Protein AF-A0AAJ7U793-F1 (afdb_monomer_lite)

Foldseek 3Di:
DPPFFKFKKKKQKDWAPDQVLCQCPVDPVSVLLLLLLQQCLQCPVPPQGWDFQDQDRVRRITMTMDRDLVNVLVSLVCVLVCSSQVSSCVSCVVPDPTTMDIWMGQPNHTDDSVPDDSVVVSVSRSVHHDPGGRDVVSVVSVVVSVVVVVDPDDPDDDDDDDDDDDDDDDDDDDDDDDDDDDDDDPPPQPPQWDDDPNDIDGFFAQDPVLLLLQLVQCFQVLLQLLVQLCVVFVQSDPVNLVCLVVVDPGSSSSSSVSLVSLCVRCPRNNIPVSSLVSCVVSVVVVSVCSSRVD

Organism: Petromyzon marinus (NCBI:txid7757)

Sequence (294 aa):
MSQYFKGQVTLVISLGVMDLRELWTQNHENKKTLYRLIYDAIKGDSDNPPVILKVHSTLFGVDLRFDSTASCSAFLERYVNGDMEVQLNRGLAPKHQDSFTTSLQVRGEVLVKRNFDLSTWLRLIGQNEPTALQDDEVKKMQHDLLMLNLNPRDASGGDLVNSNAGPSSSCQLGGIPTHDACLSAPMVIPDNTFIFQEKLYDDRPISTDDHNNFAKKVGPGWKAVARQLMRTCKGLEDPTIEIITCEYNGVYEQAFQMLRKFMQSEAKQATLSRLVKALEDERLCNVVEFLLDT

pLDDT: mean 75.65, std 18.52, range [27.91, 94.25]

InterPro domains:
  IPR000488 Death domain [PF00531] (215-291)
  IPR000488 Death domain [PS50017] (218-294)
  IPR000488 Death domain [SM00005] (197-294)
  IPR009095 TRADD, N-terminal [PF09034] (52-145)
  IPR011029 Death-like domain superfamily [G3DSA:1.10.533.10] (194-293)
  IPR011029 Death-like domain superfamily [SSF47986] (212-293)
  IPR035712 TRADD [PTHR14913] (18-293)
  IPR036729 TRADD, N-terminal domain superfamily [G3DSA:3.30.70.680] (3-166)
  IPR036729 TRADD, N-terminal domain superfamily [SSF55044] (26-147)

Secondary structure (DSSP, 8-state):
------EEEEEEEEETTB-HHHHHHH-HHHHHHHHHHHHHHHHTT-SSPPEEEEEETTTTEEEEEESSHHHHHHHHHHHHHTHHHHHHHHHHTTT-SPPEEEEEEETTEEE-GGG--HHHHHHHHHTS---PPPPHHHHHHHHHHHHHHT-----S----------------------------------TTEEEETTEEEE-PBPPHHHHHHHHHHHGGGHHHHHHHHTTT-TTS-HHHHHHHHHHS-SHHHHHHHHHHHHHHHHGGG-BHHHHHHHHHHTT-HHHHHHHH--

Structure (mmCIF, N/CA/C/O backbone):
data_AF-A0AAJ7U793-F1
#
_entry.id   AF-A0AAJ7U793-F1
#
loop_
_atom_site.group_PDB
_atom_site.id
_atom_site.type_symbol
_atom_site.label_atom_id
_atom_site.label_alt_id
_atom_site.label_comp_id
_atom_site.label_asym_id
_atom_site.label_entity_id
_atom_site.label_seq_id
_atom_site.pdbx_PDB_ins_code
_atom_site.Cartn_x
_atom_site.Cartn_y
_atom_site.Cartn_z
_atom_site.occupancy
_atom_site.B_iso_or_equiv
_atom_site.auth_seq_id
_atom_site.auth_comp_id
_atom_site.auth_asym_id
_atom_site.auth_atom_id
_atom_site.pdbx_PDB_model_num
ATOM 1 N N . MET A 1 1 ? 8.349 20.414 -24.846 1.00 37.78 1 MET A N 1
ATOM 2 C CA . MET A 1 1 ? 7.310 19.373 -24.708 1.00 37.78 1 MET A CA 1
ATOM 3 C C . MET A 1 1 ? 7.889 18.282 -23.830 1.00 37.78 1 MET A C 1
ATOM 5 O O . MET A 1 1 ? 8.694 17.499 -24.316 1.00 37.78 1 MET A O 1
ATOM 9 N N . SER A 1 2 ? 7.591 18.295 -22.533 1.00 44.09 2 SER A N 1
ATOM 10 C CA . SER A 1 2 ? 8.041 17.230 -21.634 1.00 44.09 2 SER A CA 1
ATOM 11 C C . SER A 1 2 ? 7.241 15.977 -21.970 1.00 44.09 2 SER A C 1
ATOM 13 O O . SER A 1 2 ? 6.030 15.957 -21.766 1.00 44.09 2 SER A O 1
ATOM 15 N N . GLN A 1 3 ? 7.889 14.980 -22.573 1.00 54.59 3 GLN A N 1
ATOM 16 C CA . GLN A 1 3 ? 7.269 13.677 -22.793 1.00 54.59 3 GLN A CA 1
ATOM 17 C C . GLN A 1 3 ? 6.886 13.102 -21.429 1.00 54.59 3 GLN A C 1
ATOM 19 O O . GLN A 1 3 ? 7.729 12.960 -20.544 1.00 54.59 3 GLN A O 1
ATOM 24 N N . TYR A 1 4 ? 5.598 12.828 -21.257 1.00 69.00 4 TYR A N 1
ATOM 25 C CA . TYR A 1 4 ? 5.071 12.137 -20.094 1.00 69.00 4 TYR A CA 1
ATOM 26 C C . TYR A 1 4 ? 5.569 10.688 -20.153 1.00 69.00 4 TYR A C 1
ATOM 28 O O . TYR A 1 4 ? 5.120 9.911 -20.992 1.00 69.00 4 TYR A O 1
ATOM 36 N N . PHE A 1 5 ? 6.571 10.356 -19.337 1.00 79.38 5 PHE A N 1
ATOM 37 C CA . PHE A 1 5 ? 7.115 9.003 -19.268 1.00 79.38 5 PHE A CA 1
ATOM 38 C C . PHE A 1 5 ? 6.247 8.160 -18.345 1.00 79.38 5 PHE A C 1
ATOM 40 O O . PHE A 1 5 ? 6.125 8.464 -17.159 1.00 79.38 5 PHE A O 1
ATOM 47 N N . LYS A 1 6 ? 5.691 7.080 -18.885 1.00 84.88 6 LYS A N 1
ATOM 48 C CA . LYS A 1 6 ? 4.951 6.094 -18.113 1.00 84.88 6 LYS A CA 1
ATOM 49 C C . LYS A 1 6 ? 5.341 4.705 -18.589 1.00 84.88 6 LYS A C 1
ATOM 51 O O . LYS A 1 6 ? 5.290 4.435 -19.783 1.00 84.88 6 LYS A O 1
ATOM 56 N N . GLY A 1 7 ? 5.737 3.834 -17.670 1.00 86.62 7 GLY A N 1
ATOM 57 C CA . GLY A 1 7 ? 6.213 2.503 -18.030 1.00 86.62 7 GLY A CA 1
ATOM 58 C C . GLY A 1 7 ? 5.927 1.466 -16.959 1.00 86.62 7 GLY A C 1
ATOM 59 O O . GLY A 1 7 ? 5.837 1.798 -15.775 1.00 86.62 7 GLY A O 1
ATOM 60 N N . GLN A 1 8 ? 5.763 0.218 -17.384 1.00 88.44 8 GLN A N 1
ATOM 61 C CA . GLN A 1 8 ? 5.531 -0.927 -16.508 1.00 88.44 8 GLN A CA 1
ATOM 62 C C . GLN A 1 8 ? 6.632 -1.975 -16.669 1.00 88.44 8 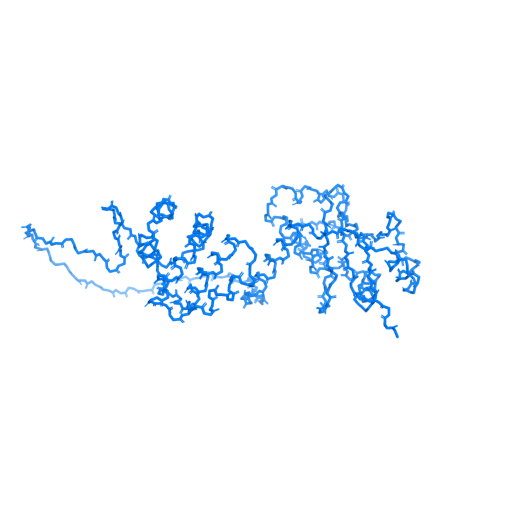GLN A C 1
ATOM 64 O O . GLN A 1 8 ? 7.046 -2.292 -17.788 1.00 88.44 8 GLN A O 1
ATOM 69 N N . VAL A 1 9 ? 7.049 -2.563 -15.552 1.00 91.00 9 VAL A N 1
ATOM 70 C CA . VAL A 1 9 ? 7.956 -3.718 -15.501 1.00 91.00 9 VAL A CA 1
ATOM 71 C C . VAL A 1 9 ? 7.428 -4.746 -14.513 1.00 91.00 9 VAL A C 1
ATOM 73 O O . VAL A 1 9 ? 6.690 -4.396 -13.596 1.00 91.00 9 VAL A O 1
ATOM 76 N N . THR A 1 10 ? 7.849 -5.993 -14.661 1.00 89.88 10 THR A N 1
ATOM 77 C CA . THR A 1 10 ? 7.583 -7.051 -13.687 1.00 89.88 10 THR A CA 1
ATOM 78 C C . THR A 1 10 ? 8.901 -7.458 -13.046 1.00 89.88 10 THR A C 1
ATOM 80 O O . THR A 1 10 ? 9.813 -7.931 -13.721 1.00 89.88 10 THR A O 1
ATOM 83 N N . LEU A 1 11 ? 9.021 -7.262 -11.739 1.00 90.69 11 LEU A N 1
ATOM 84 C CA . LEU A 1 11 ? 10.148 -7.720 -10.938 1.00 90.69 11 LEU A CA 1
ATOM 85 C C . LEU A 1 11 ? 9.841 -9.120 -10.406 1.00 90.69 11 LEU A C 1
ATOM 87 O O . LEU A 1 11 ? 8.998 -9.285 -9.532 1.00 90.69 11 LEU A O 1
ATOM 91 N N . VAL A 1 12 ? 10.525 -10.132 -10.919 1.00 88.50 12 VAL A N 1
ATOM 92 C CA . VAL A 1 12 ? 10.417 -11.512 -10.445 1.00 88.50 12 VAL A CA 1
ATOM 93 C C . VAL A 1 12 ? 11.450 -11.736 -9.350 1.00 88.50 12 VAL A C 1
ATOM 95 O O . VAL A 1 12 ? 12.648 -11.542 -9.572 1.00 88.50 12 VAL A O 1
ATOM 98 N N . ILE A 1 13 ? 10.980 -12.130 -8.169 1.00 86.94 13 ILE A N 1
ATOM 99 C CA . ILE A 1 13 ? 11.814 -12.353 -6.987 1.00 86.94 13 ILE A CA 1
ATOM 100 C C . ILE A 1 13 ? 11.816 -13.851 -6.680 1.00 86.94 13 ILE A C 1
ATOM 102 O O . ILE A 1 13 ? 10.774 -14.502 -6.685 1.00 86.94 13 ILE A O 1
ATOM 106 N N . SER A 1 14 ? 12.989 -14.418 -6.416 1.00 81.62 14 SER A N 1
ATOM 107 C CA . SER A 1 14 ? 13.153 -15.834 -6.077 1.00 81.62 14 SER A CA 1
ATOM 108 C C . SER A 1 14 ? 14.098 -15.982 -4.889 1.00 81.62 14 SER A C 1
ATOM 110 O O . SER A 1 14 ? 15.105 -15.280 -4.813 1.00 81.62 14 SER A O 1
ATOM 112 N N . LEU A 1 15 ? 13.780 -16.882 -3.958 1.00 77.19 15 LEU A N 1
ATOM 113 C CA . LEU A 1 15 ? 14.552 -17.105 -2.733 1.00 77.19 15 LEU A CA 1
ATOM 114 C C . LEU A 1 15 ? 15.093 -18.536 -2.707 1.00 77.19 15 LEU A C 1
ATOM 116 O O . LEU A 1 15 ? 14.425 -19.443 -2.218 1.00 77.19 15 LEU A O 1
ATOM 120 N N . GLY A 1 16 ? 16.293 -18.737 -3.260 1.00 70.81 16 GLY A N 1
ATOM 121 C CA . GLY A 1 16 ? 16.927 -20.056 -3.349 1.00 70.81 16 GLY A CA 1
ATOM 122 C C . GLY A 1 16 ? 15.983 -21.148 -3.873 1.00 70.81 16 GLY A C 1
ATOM 123 O O . GLY A 1 16 ? 15.449 -21.045 -4.977 1.00 70.81 16 GLY A O 1
ATOM 124 N N . VAL A 1 17 ? 15.787 -22.191 -3.063 1.00 59.97 17 VAL A N 1
ATOM 125 C CA . VAL A 1 17 ? 14.859 -23.314 -3.310 1.00 59.97 17 VAL A CA 1
ATOM 126 C C . VAL A 1 17 ? 13.496 -23.143 -2.631 1.00 59.97 17 VAL A C 1
ATOM 128 O O . VAL A 1 17 ? 12.608 -23.973 -2.831 1.00 59.97 17 VAL A O 1
ATOM 131 N N . MET A 1 18 ? 13.314 -22.094 -1.828 1.00 64.88 18 MET A N 1
ATOM 132 C CA . MET A 1 18 ? 12.089 -21.886 -1.068 1.00 64.88 18 MET A CA 1
ATOM 133 C C . MET A 1 18 ? 11.001 -21.238 -1.919 1.00 64.88 18 MET A C 1
ATOM 135 O O . MET A 1 18 ? 11.215 -20.270 -2.653 1.00 64.88 18 MET A O 1
ATOM 139 N N . ASP A 1 19 ? 9.788 -21.755 -1.761 1.00 67.50 19 ASP A N 1
ATOM 140 C CA . ASP A 1 19 ? 8.627 -21.254 -2.462 1.00 67.50 19 ASP A CA 1
ATOM 141 C C . ASP A 1 19 ? 8.026 -20.032 -1.750 1.00 67.50 19 ASP A C 1
ATOM 143 O O . ASP A 1 19 ? 7.302 -20.144 -0.759 1.00 67.50 19 ASP A O 1
ATOM 147 N N . LEU A 1 20 ? 8.288 -18.836 -2.286 1.00 72.50 20 LEU A N 1
ATOM 148 C CA . LEU A 1 20 ? 7.702 -17.584 -1.788 1.00 72.50 20 LEU A CA 1
ATOM 149 C C . LEU A 1 20 ? 6.160 -17.596 -1.815 1.00 72.50 20 LEU A C 1
ATOM 151 O O . LEU A 1 20 ? 5.526 -16.812 -1.102 1.00 72.50 20 LEU A O 1
ATOM 155 N N . ARG A 1 21 ? 5.537 -18.513 -2.574 1.00 73.69 21 ARG A N 1
ATOM 156 C CA . ARG A 1 21 ? 4.079 -18.725 -2.584 1.00 73.69 21 ARG A CA 1
ATOM 157 C C . ARG A 1 21 ? 3.553 -19.160 -1.230 1.00 73.69 21 ARG A C 1
ATOM 159 O O . ARG A 1 21 ? 2.496 -18.683 -0.817 1.00 73.69 21 ARG A O 1
ATOM 166 N N . GLU A 1 22 ? 4.275 -20.033 -0.538 1.00 70.06 22 GLU A N 1
ATOM 167 C CA . GLU A 1 22 ? 3.865 -20.534 0.772 1.00 70.06 22 GLU A CA 1
ATOM 168 C C . GLU A 1 22 ? 3.868 -19.403 1.803 1.00 70.06 22 GLU A C 1
ATOM 170 O O . GLU A 1 22 ? 2.869 -19.184 2.488 1.00 70.06 22 GLU A O 1
ATOM 175 N N . LEU A 1 23 ? 4.925 -18.587 1.827 1.00 70.69 23 LEU A N 1
ATOM 176 C CA . LEU A 1 23 ? 5.012 -17.427 2.720 1.00 70.69 23 LEU A CA 1
ATOM 177 C C . LEU A 1 23 ? 3.931 -16.374 2.436 1.00 70.69 23 LEU A C 1
ATOM 179 O O . LEU A 1 23 ? 3.435 -15.737 3.367 1.00 70.69 23 LEU A O 1
ATOM 183 N N . TRP A 1 24 ? 3.539 -16.208 1.170 1.00 74.19 24 TRP A N 1
ATOM 184 C CA . TRP A 1 24 ? 2.486 -15.274 0.765 1.00 74.19 24 TRP A CA 1
ATOM 185 C C . TRP A 1 24 ? 1.068 -15.754 1.108 1.00 74.19 24 TRP A C 1
ATOM 187 O O . TRP A 1 24 ? 0.175 -14.929 1.302 1.00 74.19 24 TRP A O 1
ATOM 197 N N . THR A 1 25 ? 0.836 -17.069 1.161 1.00 73.38 25 THR A N 1
ATOM 198 C CA . THR A 1 25 ? -0.512 -17.655 1.304 1.00 73.38 25 THR A CA 1
ATOM 199 C C . THR A 1 25 ? -0.828 -18.171 2.707 1.00 73.38 25 THR A C 1
ATOM 201 O O . THR A 1 25 ? -1.995 -18.165 3.089 1.00 73.38 25 THR A O 1
ATOM 204 N N . GLN A 1 26 ? 0.172 -18.575 3.494 1.00 64.44 26 GLN A N 1
ATOM 205 C CA . GLN A 1 26 ? -0.052 -19.257 4.775 1.00 64.44 26 GLN A CA 1
ATOM 206 C C . GLN A 1 26 ? -0.542 -18.349 5.912 1.00 64.44 26 GLN A C 1
ATOM 208 O O . GLN A 1 26 ? -1.328 -18.790 6.746 1.00 64.44 26 GLN A O 1
ATOM 213 N N . ASN A 1 27 ? -0.067 -17.103 5.996 1.00 70.69 27 ASN A N 1
ATOM 214 C CA . ASN A 1 27 ? -0.384 -16.216 7.117 1.00 70.69 27 ASN A CA 1
ATOM 215 C C . ASN A 1 27 ? -0.460 -14.754 6.662 1.00 70.69 27 ASN A C 1
ATOM 217 O O . ASN A 1 27 ? 0.440 -14.256 5.985 1.00 70.69 27 ASN A O 1
ATOM 221 N N . HIS A 1 28 ? -1.513 -14.052 7.085 1.00 73.56 28 HIS A N 1
ATOM 222 C CA . HIS A 1 28 ? -1.711 -12.633 6.799 1.00 73.56 28 HIS A CA 1
ATOM 223 C C . HIS A 1 28 ? -0.558 -11.756 7.322 1.00 73.56 28 HIS A C 1
ATOM 225 O O . HIS A 1 28 ? -0.149 -10.815 6.644 1.00 73.56 28 HIS A O 1
ATOM 231 N N . GLU A 1 29 ? 0.033 -12.103 8.468 1.00 75.50 29 GLU A N 1
ATOM 232 C CA . GLU A 1 29 ? 1.189 -11.385 9.027 1.00 75.50 29 GLU A CA 1
ATOM 233 C C . GLU A 1 29 ? 2.482 -11.638 8.236 1.00 75.50 29 GLU A C 1
ATOM 235 O O . GLU A 1 29 ? 3.260 -10.711 7.991 1.00 75.50 29 GLU A O 1
ATOM 240 N N . ASN A 1 30 ? 2.693 -12.867 7.750 1.00 76.50 30 ASN A N 1
ATOM 241 C CA . ASN A 1 30 ? 3.829 -13.183 6.875 1.00 76.50 30 ASN A CA 1
ATOM 242 C C . ASN A 1 30 ? 3.698 -12.455 5.537 1.00 76.50 30 ASN A C 1
ATOM 244 O O . ASN A 1 30 ? 4.666 -11.865 5.059 1.00 76.50 30 ASN A O 1
ATOM 248 N N . LYS A 1 31 ? 2.483 -12.420 4.980 1.00 80.94 31 LYS A N 1
ATOM 249 C CA . LYS A 1 31 ? 2.159 -11.679 3.760 1.00 80.94 31 LYS A CA 1
ATOM 250 C C . LYS A 1 31 ? 2.453 -10.184 3.909 1.00 80.94 31 LYS A C 1
ATOM 252 O O . LYS A 1 31 ? 3.128 -9.616 3.054 1.00 80.94 31 LYS A O 1
ATOM 257 N N . LYS A 1 32 ? 2.026 -9.560 5.014 1.00 79.75 32 LYS A N 1
ATOM 258 C CA . LYS A 1 32 ? 2.333 -8.150 5.322 1.00 79.75 32 LYS A CA 1
ATOM 259 C C . LYS A 1 32 ? 3.828 -7.898 5.500 1.00 79.75 32 LYS A C 1
ATOM 261 O O . LYS A 1 32 ? 4.343 -6.910 4.983 1.00 79.75 32 LYS A O 1
ATOM 266 N N . THR A 1 33 ? 4.525 -8.783 6.207 1.00 81.44 33 THR A N 1
ATOM 267 C CA . THR A 1 33 ? 5.974 -8.673 6.438 1.00 81.44 33 THR A CA 1
ATOM 268 C C . THR A 1 33 ? 6.753 -8.778 5.128 1.00 81.44 33 THR A C 1
ATOM 270 O O . THR A 1 33 ? 7.626 -7.955 4.860 1.00 81.44 33 THR A O 1
ATOM 273 N N . LEU A 1 34 ? 6.398 -9.746 4.280 1.00 83.56 34 LEU A N 1
ATOM 274 C CA . LEU A 1 34 ? 7.012 -9.946 2.972 1.00 83.56 34 LEU A CA 1
ATOM 275 C C . LEU A 1 34 ? 6.712 -8.776 2.029 1.00 83.56 34 LEU A C 1
ATOM 277 O O . LEU A 1 34 ? 7.620 -8.268 1.378 1.00 83.56 34 LEU A O 1
ATOM 281 N N . TYR A 1 35 ? 5.466 -8.294 2.009 1.00 86.31 35 TYR A N 1
ATOM 282 C CA . TYR A 1 35 ? 5.097 -7.095 1.260 1.00 86.31 35 TYR A CA 1
ATOM 283 C C . TYR A 1 35 ? 5.908 -5.873 1.706 1.00 86.31 35 TYR A C 1
ATOM 285 O O . TYR A 1 35 ? 6.428 -5.151 0.859 1.00 86.31 35 TYR A O 1
ATOM 293 N N . ARG A 1 36 ? 6.063 -5.663 3.022 1.00 86.38 36 ARG A N 1
ATOM 294 C CA . ARG A 1 36 ? 6.864 -4.559 3.567 1.00 86.38 36 ARG A CA 1
ATOM 295 C C . ARG A 1 36 ? 8.306 -4.628 3.106 1.00 86.38 36 ARG A C 1
ATOM 297 O O . ARG A 1 36 ? 8.821 -3.642 2.601 1.00 86.38 36 ARG A O 1
ATOM 304 N N . LEU A 1 37 ? 8.920 -5.798 3.212 1.00 86.75 37 LEU A N 1
ATOM 305 C CA . LEU A 1 37 ? 10.297 -5.992 2.788 1.00 86.75 37 LEU A CA 1
ATOM 306 C C . LEU A 1 37 ? 10.501 -5.684 1.299 1.00 86.75 37 LEU A C 1
ATOM 308 O O . LEU A 1 37 ? 11.459 -5.011 0.926 1.00 86.75 37 LEU A O 1
ATOM 312 N N . ILE A 1 38 ? 9.588 -6.167 0.455 1.00 87.88 38 ILE A N 1
ATOM 313 C CA . ILE A 1 38 ? 9.603 -5.916 -0.989 1.00 87.88 38 ILE A CA 1
ATOM 314 C C . ILE A 1 38 ? 9.431 -4.424 -1.266 1.00 87.88 38 ILE A C 1
ATOM 316 O O . ILE A 1 38 ? 10.180 -3.853 -2.056 1.00 87.88 38 ILE A O 1
ATOM 320 N N . TYR A 1 39 ? 8.475 -3.786 -0.593 1.00 88.56 39 TYR A N 1
ATOM 321 C CA . TYR A 1 39 ? 8.216 -2.360 -0.732 1.00 88.56 39 TYR A CA 1
ATOM 322 C C . TYR A 1 39 ? 9.425 -1.516 -0.320 1.00 88.56 39 TYR A C 1
ATOM 324 O O . TYR A 1 39 ? 9.817 -0.630 -1.074 1.00 88.56 39 TYR A O 1
ATOM 332 N N . ASP A 1 40 ? 10.050 -1.814 0.818 1.00 86.00 40 ASP A N 1
ATOM 333 C CA . ASP A 1 40 ? 11.232 -1.100 1.302 1.00 86.00 40 ASP A CA 1
ATOM 334 C C . ASP A 1 40 ? 12.419 -1.290 0.348 1.00 86.00 40 ASP A C 1
ATOM 336 O O . ASP A 1 40 ? 13.071 -0.311 -0.012 1.00 86.00 40 ASP A O 1
ATOM 340 N N . ALA A 1 41 ? 12.635 -2.510 -0.162 1.00 87.94 41 ALA A N 1
ATOM 341 C CA . ALA A 1 41 ? 13.680 -2.794 -1.146 1.00 87.94 41 ALA A CA 1
ATOM 342 C C . ALA A 1 41 ? 13.486 -2.007 -2.453 1.00 87.94 41 ALA A C 1
ATOM 344 O O . ALA A 1 41 ? 14.433 -1.427 -2.998 1.00 87.94 41 ALA A O 1
ATOM 345 N N . ILE A 1 42 ? 12.246 -1.947 -2.944 1.00 88.88 42 ILE A N 1
ATOM 346 C CA . ILE A 1 42 ? 11.872 -1.200 -4.149 1.00 88.88 42 ILE A CA 1
ATOM 347 C C . ILE A 1 42 ? 12.008 0.308 -3.917 1.00 88.88 42 ILE A C 1
ATOM 349 O O . ILE A 1 42 ? 12.636 1.000 -4.723 1.00 88.88 42 ILE A O 1
ATOM 353 N N . LYS A 1 43 ? 11.465 0.819 -2.808 1.00 86.38 43 LYS A N 1
ATOM 354 C CA . LYS A 1 43 ? 11.495 2.242 -2.462 1.00 86.38 43 LYS A CA 1
ATOM 355 C C . LYS A 1 43 ? 12.926 2.732 -2.264 1.00 86.38 43 LYS A C 1
ATOM 357 O O . LYS A 1 43 ? 13.313 3.741 -2.855 1.00 86.38 43 LYS A O 1
ATOM 362 N N . GLY A 1 44 ? 13.714 2.001 -1.476 1.00 83.06 44 GLY A N 1
ATOM 363 C CA . GLY A 1 44 ? 14.991 2.465 -0.940 1.00 83.06 44 GLY A CA 1
ATOM 364 C C . GLY A 1 44 ? 14.892 3.882 -0.394 1.00 83.06 44 GLY A C 1
ATOM 365 O O . GLY A 1 44 ? 13.956 4.207 0.331 1.00 83.06 44 GLY A O 1
ATOM 366 N N . ASP A 1 45 ? 15.818 4.732 -0.830 1.00 77.56 45 ASP A N 1
ATOM 367 C CA . ASP A 1 45 ? 15.896 6.137 -0.419 1.00 77.56 45 ASP A CA 1
ATOM 368 C C . ASP A 1 45 ? 15.150 7.088 -1.374 1.00 77.56 45 ASP A C 1
ATOM 370 O O . ASP A 1 45 ? 15.341 8.300 -1.330 1.00 77.56 45 ASP A O 1
ATOM 374 N N . SER A 1 46 ? 14.321 6.560 -2.282 1.00 78.19 46 SER A N 1
ATOM 375 C CA . SER A 1 46 ? 13.594 7.389 -3.244 1.00 78.19 46 SER A CA 1
ATOM 376 C C . SER A 1 46 ? 12.341 8.012 -2.627 1.00 78.19 46 SER A C 1
ATOM 378 O O . SER A 1 46 ? 11.475 7.307 -2.101 1.00 78.19 46 SER A O 1
ATOM 380 N N . ASP A 1 47 ? 12.200 9.329 -2.788 1.00 73.94 47 ASP A N 1
ATOM 381 C CA . ASP A 1 47 ? 10.980 10.072 -2.441 1.00 73.94 47 ASP A CA 1
ATOM 382 C C . ASP A 1 47 ? 9.816 9.799 -3.406 1.00 73.94 47 ASP A C 1
ATOM 384 O O . ASP A 1 47 ? 8.654 10.004 -3.059 1.00 73.94 47 ASP A O 1
ATOM 388 N N . ASN A 1 48 ? 10.112 9.309 -4.615 1.00 79.88 48 ASN A N 1
ATOM 389 C CA . ASN A 1 48 ? 9.116 8.967 -5.628 1.00 79.88 48 ASN A CA 1
ATOM 390 C C . ASN A 1 48 ? 9.287 7.507 -6.080 1.00 79.88 48 ASN A C 1
ATOM 392 O O . ASN A 1 48 ? 9.764 7.256 -7.197 1.00 79.88 48 ASN A O 1
ATOM 396 N N . PRO A 1 49 ? 8.961 6.536 -5.209 1.00 83.44 49 PRO A N 1
ATOM 397 C CA . PRO A 1 49 ? 9.113 5.127 -5.528 1.00 83.44 49 PRO A CA 1
ATOM 398 C C . PRO A 1 49 ? 8.128 4.691 -6.617 1.00 83.44 49 PRO A C 1
ATOM 400 O O . PRO A 1 49 ? 7.059 5.288 -6.769 1.00 83.44 49 PRO A O 1
ATOM 403 N N . PRO A 1 50 ? 8.442 3.621 -7.363 1.00 86.06 50 PRO A N 1
ATOM 404 C CA . PRO A 1 50 ? 7.482 3.055 -8.292 1.00 86.06 50 PRO A CA 1
ATOM 405 C C . PRO A 1 50 ? 6.246 2.524 -7.568 1.00 86.06 50 PRO A C 1
ATOM 407 O O . PRO A 1 50 ? 6.312 1.995 -6.455 1.00 86.06 50 PRO A O 1
ATOM 410 N N . VAL A 1 51 ? 5.106 2.626 -8.243 1.00 87.19 51 VAL A N 1
ATOM 411 C CA . VAL A 1 51 ? 3.829 2.131 -7.734 1.00 87.19 51 VAL A CA 1
ATOM 412 C C . VAL A 1 51 ? 3.753 0.632 -7.990 1.00 87.19 51 VAL A C 1
ATOM 414 O O . VAL A 1 51 ? 3.780 0.198 -9.140 1.00 87.19 51 VAL A O 1
ATOM 417 N N . ILE A 1 52 ? 3.623 -0.165 -6.930 1.00 89.44 52 ILE A N 1
ATOM 418 C CA . ILE A 1 52 ? 3.371 -1.603 -7.060 1.00 89.44 52 ILE A CA 1
ATOM 419 C C . ILE A 1 52 ? 1.930 -1.785 -7.527 1.00 89.44 52 ILE A C 1
ATOM 421 O O . ILE A 1 52 ? 1.012 -1.481 -6.776 1.00 89.44 52 ILE A O 1
ATOM 425 N N . LEU A 1 53 ? 1.715 -2.268 -8.748 1.00 86.25 53 LEU A N 1
ATOM 426 C CA . LEU A 1 53 ? 0.385 -2.526 -9.297 1.00 86.25 53 LEU A CA 1
ATOM 427 C C . LEU A 1 53 ? -0.186 -3.837 -8.765 1.00 86.25 53 LEU A C 1
ATOM 429 O O . LEU A 1 53 ? -1.337 -3.880 -8.341 1.00 86.25 53 LEU A O 1
ATOM 433 N N . LYS A 1 54 ? 0.613 -4.904 -8.793 1.00 86.88 54 LYS A N 1
ATOM 434 C CA . LYS A 1 54 ? 0.148 -6.264 -8.519 1.00 86.88 54 LYS A CA 1
ATOM 435 C C . LYS A 1 54 ? 1.282 -7.154 -8.031 1.00 86.88 54 LYS A C 1
ATOM 437 O O . LYS A 1 54 ? 2.422 -6.989 -8.451 1.00 86.88 54 LYS A O 1
ATOM 442 N N . VAL A 1 55 ? 0.949 -8.123 -7.182 1.00 85.81 55 VAL A N 1
ATOM 443 C CA . VAL A 1 55 ? 1.847 -9.220 -6.802 1.00 85.81 55 VAL A CA 1
ATOM 444 C C . VAL A 1 55 ? 1.244 -10.531 -7.303 1.00 85.81 55 VAL A C 1
ATOM 446 O O . VAL A 1 55 ? 0.192 -10.970 -6.840 1.00 85.81 55 VAL A O 1
ATOM 449 N N . HIS A 1 56 ? 1.901 -11.152 -8.276 1.00 82.44 56 HIS A N 1
ATOM 450 C CA . HIS A 1 56 ? 1.524 -12.436 -8.858 1.00 82.44 56 HIS A CA 1
ATOM 451 C C . HIS A 1 56 ? 2.126 -13.563 -8.034 1.00 82.44 56 HIS A C 1
ATOM 453 O O . HIS A 1 56 ? 3.337 -13.755 -8.054 1.00 82.44 56 HIS A O 1
ATOM 459 N N . SER A 1 57 ? 1.298 -14.344 -7.344 1.00 74.19 57 SER A N 1
ATOM 460 C CA . SER A 1 57 ? 1.781 -15.453 -6.516 1.00 74.19 57 SER A CA 1
ATOM 461 C C . SER A 1 57 ? 2.479 -16.542 -7.339 1.00 74.19 57 SER A C 1
ATOM 463 O O . SER A 1 57 ? 3.526 -17.022 -6.936 1.00 74.19 57 SER A O 1
ATOM 465 N N . THR A 1 58 ? 1.978 -16.902 -8.522 1.00 70.94 58 THR A N 1
ATOM 466 C CA . THR A 1 58 ? 2.452 -18.067 -9.299 1.00 70.94 58 THR A CA 1
ATOM 467 C C . THR A 1 58 ? 3.939 -18.058 -9.658 1.00 70.94 58 THR A C 1
ATOM 469 O O . THR A 1 58 ? 4.569 -19.112 -9.581 1.00 70.94 58 THR A O 1
ATOM 472 N N . LEU A 1 59 ? 4.486 -16.896 -10.027 1.00 71.50 59 LEU A N 1
ATOM 473 C CA . LEU A 1 59 ? 5.909 -16.683 -10.338 1.00 71.50 59 LEU A CA 1
ATOM 474 C C . LEU A 1 59 ? 6.590 -15.733 -9.345 1.00 71.50 59 LEU A C 1
ATOM 476 O O . LEU A 1 59 ? 7.718 -15.316 -9.575 1.00 71.50 59 LEU A O 1
ATOM 480 N N . PHE A 1 60 ? 5.878 -15.353 -8.282 1.00 82.88 60 PHE A N 1
ATOM 481 C CA . PHE A 1 60 ? 6.263 -14.294 -7.355 1.00 82.88 60 PHE A CA 1
ATOM 482 C C . PHE A 1 60 ? 6.804 -13.040 -8.075 1.00 82.88 60 PHE A C 1
ATOM 484 O O . PHE A 1 60 ? 7.914 -12.553 -7.846 1.00 82.88 60 PHE A O 1
ATOM 491 N N . GLY A 1 61 ? 5.991 -12.561 -9.021 1.00 87.12 61 GLY A N 1
ATOM 492 C CA . GLY A 1 61 ? 6.267 -11.393 -9.852 1.00 87.12 61 GLY A CA 1
ATOM 493 C C . GLY A 1 61 ? 5.557 -10.156 -9.322 1.00 87.12 61 GLY A C 1
ATOM 494 O O . GLY A 1 61 ? 4.367 -10.201 -9.028 1.00 87.12 61 GLY A O 1
ATOM 495 N N . VAL A 1 62 ? 6.268 -9.044 -9.216 1.00 89.88 62 VAL A N 1
ATOM 496 C CA . VAL A 1 62 ? 5.755 -7.769 -8.719 1.00 89.88 62 VAL A CA 1
ATOM 497 C C . VAL A 1 62 ? 5.690 -6.790 -9.883 1.00 89.88 62 VAL A C 1
ATOM 499 O O . VAL A 1 62 ? 6.722 -6.380 -10.411 1.00 89.88 62 VAL A O 1
ATOM 502 N N . ASP A 1 63 ? 4.484 -6.417 -10.297 1.00 89.50 63 ASP A N 1
ATOM 503 C CA . ASP A 1 63 ? 4.288 -5.423 -11.348 1.00 89.50 63 ASP A CA 1
ATOM 504 C C . ASP A 1 63 ? 4.503 -4.027 -10.777 1.00 89.50 63 ASP A C 1
ATOM 506 O O . ASP A 1 63 ? 3.841 -3.626 -9.820 1.00 89.50 63 ASP A O 1
ATOM 510 N N . LEU A 1 64 ? 5.417 -3.278 -11.380 1.00 91.19 64 LEU A N 1
ATOM 511 C CA . LEU A 1 64 ? 5.798 -1.934 -10.978 1.00 91.19 64 LEU A CA 1
ATOM 512 C C . LEU A 1 64 ? 5.457 -0.952 -12.087 1.00 91.19 64 LEU A C 1
ATOM 514 O O . LEU A 1 64 ? 5.728 -1.209 -13.262 1.00 91.19 64 LEU A O 1
ATOM 518 N N . ARG A 1 65 ? 4.920 0.199 -11.698 1.00 90.62 65 ARG A N 1
ATOM 519 C CA . ARG A 1 65 ? 4.682 1.339 -12.573 1.00 90.62 65 ARG A CA 1
ATOM 520 C C . ARG A 1 65 ? 5.598 2.496 -12.216 1.00 90.62 65 ARG A C 1
ATOM 522 O O . ARG A 1 65 ? 5.661 2.914 -11.061 1.00 90.62 65 ARG A O 1
ATOM 529 N N . PHE A 1 66 ? 6.209 3.070 -13.241 1.00 89.31 66 PHE A N 1
ATOM 530 C CA . PHE A 1 66 ? 6.942 4.324 -13.160 1.00 89.31 66 PHE A CA 1
ATOM 531 C C . PHE A 1 66 ? 6.147 5.426 -13.845 1.00 89.31 66 PHE A C 1
ATOM 533 O O . PHE A 1 66 ? 5.736 5.267 -14.993 1.00 89.31 66 PHE A O 1
ATOM 540 N N . ASP A 1 67 ? 5.986 6.546 -13.146 1.00 84.88 67 ASP A N 1
ATOM 541 C CA . ASP A 1 67 ? 5.325 7.752 -13.659 1.00 84.88 67 ASP A CA 1
ATOM 542 C C . ASP A 1 67 ? 6.352 8.859 -14.012 1.00 84.88 67 ASP A C 1
ATOM 544 O O . ASP A 1 67 ? 5.988 9.982 -14.354 1.00 84.88 67 ASP A O 1
ATOM 548 N N . SER A 1 68 ? 7.660 8.566 -13.907 1.00 86.81 68 SER A N 1
ATOM 549 C CA . SER A 1 68 ? 8.737 9.477 -14.314 1.00 86.81 68 SER A CA 1
ATOM 550 C C . SER A 1 68 ? 10.012 8.740 -14.732 1.00 86.81 68 SER A C 1
ATOM 552 O O . SER A 1 68 ? 10.356 7.694 -14.174 1.00 86.81 68 SER A O 1
ATOM 554 N N . THR A 1 69 ? 10.754 9.325 -15.677 1.00 87.88 69 THR A N 1
ATOM 555 C CA . THR A 1 69 ? 12.050 8.796 -16.131 1.00 87.88 69 THR A CA 1
ATOM 556 C C . THR A 1 69 ? 13.076 8.770 -15.001 1.00 87.88 69 THR A C 1
ATOM 558 O O . THR A 1 69 ? 13.823 7.807 -14.896 1.00 87.88 69 THR A O 1
ATOM 561 N N . ALA A 1 70 ? 13.083 9.791 -14.136 1.00 87.38 70 ALA A N 1
ATOM 562 C CA . ALA A 1 70 ? 14.033 9.909 -13.028 1.00 87.38 70 ALA A CA 1
ATOM 563 C C . ALA A 1 70 ? 13.846 8.811 -11.965 1.00 87.38 70 ALA A C 1
ATOM 565 O O . ALA A 1 70 ? 14.821 8.230 -11.496 1.00 87.38 70 ALA A O 1
ATOM 566 N N . SER A 1 71 ? 12.595 8.483 -11.617 1.00 88.38 71 SER A N 1
ATOM 567 C CA . SER A 1 71 ? 12.295 7.361 -10.713 1.00 88.38 71 SER A CA 1
ATOM 568 C C . SER A 1 71 ? 12.716 6.027 -11.338 1.00 88.38 71 SER A C 1
ATOM 570 O O . SER A 1 71 ? 13.360 5.205 -10.687 1.00 88.38 71 SER A O 1
ATOM 572 N N . CYS A 1 72 ? 12.431 5.842 -12.633 1.00 89.81 72 CYS A N 1
ATOM 573 C CA . CYS A 1 72 ? 12.816 4.632 -13.352 1.00 89.81 72 CYS A CA 1
ATOM 574 C C . CYS A 1 72 ? 14.338 4.474 -13.453 1.00 89.81 72 CYS A C 1
ATOM 576 O O . CYS A 1 72 ? 14.842 3.380 -13.219 1.00 89.81 72 CYS A O 1
ATOM 578 N N . SER A 1 73 ? 15.086 5.535 -13.767 1.00 90.19 73 SER A N 1
ATOM 579 C CA . SER A 1 73 ? 16.547 5.462 -13.869 1.00 90.19 73 SER A CA 1
ATOM 580 C C . SER A 1 73 ? 17.192 5.148 -12.523 1.00 90.19 73 SER A C 1
ATOM 582 O O . SER A 1 73 ? 17.994 4.221 -12.446 1.00 90.19 73 SER A O 1
ATOM 584 N N . ALA A 1 74 ? 16.773 5.839 -11.457 1.00 89.94 74 ALA A N 1
ATOM 585 C CA . ALA A 1 74 ? 17.282 5.601 -10.108 1.00 89.94 74 ALA A CA 1
ATOM 586 C C . ALA A 1 74 ? 17.000 4.164 -9.635 1.00 89.94 74 ALA A C 1
ATOM 588 O O . ALA A 1 74 ? 17.857 3.517 -9.035 1.00 89.94 74 ALA A O 1
ATOM 589 N N . PHE A 1 75 ? 15.811 3.635 -9.940 1.00 91.62 75 PHE A N 1
ATOM 590 C CA . PHE A 1 75 ? 15.474 2.242 -9.658 1.00 91.62 75 PHE A CA 1
ATOM 591 C C . PHE A 1 75 ? 16.373 1.262 -10.424 1.00 91.62 75 PHE A C 1
ATOM 593 O O . PHE A 1 75 ? 16.882 0.308 -9.835 1.00 91.62 75 PHE A O 1
ATOM 600 N N . LEU A 1 76 ? 16.572 1.484 -11.727 1.00 91.31 76 LEU A N 1
ATOM 601 C CA . LEU A 1 76 ? 17.363 0.592 -12.575 1.00 91.31 76 LEU A CA 1
ATOM 602 C C . LEU A 1 76 ? 18.830 0.530 -12.144 1.00 91.31 76 LEU A C 1
ATOM 604 O O . LEU A 1 76 ? 19.398 -0.559 -12.092 1.00 91.31 76 LEU A O 1
ATOM 608 N N . GLU A 1 77 ? 19.424 1.670 -11.798 1.00 90.44 77 GLU A N 1
ATOM 609 C CA . GLU A 1 77 ? 20.801 1.737 -11.300 1.00 90.44 77 GLU A CA 1
ATOM 610 C C . GLU A 1 77 ? 20.963 0.930 -10.005 1.00 90.44 77 GLU A C 1
ATOM 612 O O . GLU A 1 77 ? 21.840 0.070 -9.921 1.00 90.44 77 GLU A O 1
ATOM 617 N N . ARG A 1 78 ? 20.052 1.103 -9.037 1.00 90.44 78 ARG A N 1
ATOM 618 C CA . ARG A 1 78 ? 20.039 0.322 -7.785 1.00 90.44 78 ARG A CA 1
ATOM 619 C C . ARG A 1 78 ? 19.854 -1.176 -8.027 1.00 90.44 78 ARG A C 1
ATOM 621 O O . ARG A 1 78 ? 20.511 -2.007 -7.401 1.00 90.44 78 ARG A O 1
ATOM 628 N N . TYR A 1 79 ? 18.967 -1.533 -8.954 1.00 89.69 79 TYR A N 1
ATOM 629 C CA . TYR A 1 79 ? 18.714 -2.925 -9.327 1.00 89.69 79 TYR A CA 1
ATOM 630 C C . TYR A 1 79 ? 19.951 -3.596 -9.952 1.00 89.69 79 TYR A C 1
ATOM 632 O O . TYR A 1 79 ? 20.250 -4.758 -9.656 1.00 89.69 79 TYR A O 1
ATOM 640 N N . VAL A 1 80 ? 20.693 -2.878 -10.800 1.00 89.62 80 VAL A N 1
ATOM 641 C CA . VAL A 1 80 ? 21.920 -3.383 -11.440 1.00 89.62 80 VAL A CA 1
ATOM 642 C C . VAL A 1 80 ? 23.067 -3.490 -10.438 1.00 89.62 80 VAL A C 1
ATOM 644 O O . VAL A 1 80 ? 23.801 -4.476 -10.481 1.00 89.62 80 VAL A O 1
ATOM 647 N N . ASN A 1 81 ? 23.169 -2.541 -9.505 1.00 88.69 81 ASN A N 1
ATOM 648 C CA . ASN A 1 81 ? 24.172 -2.547 -8.43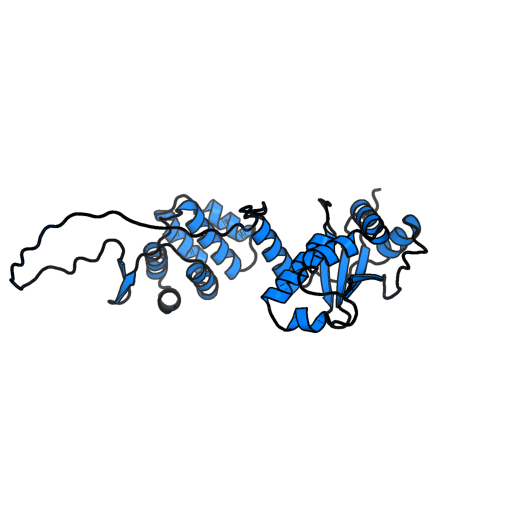6 1.00 88.69 81 ASN A CA 1
ATOM 649 C C . ASN A 1 81 ? 23.938 -3.644 -7.383 1.00 88.69 81 ASN A C 1
ATOM 651 O O . ASN A 1 81 ? 24.840 -3.954 -6.608 1.00 88.69 81 ASN A O 1
ATOM 655 N N . GLY A 1 82 ? 22.757 -4.270 -7.375 1.00 86.06 82 GLY A N 1
ATOM 656 C CA . GLY A 1 82 ? 22.419 -5.348 -6.444 1.00 86.06 82 GLY A CA 1
ATOM 657 C C . GLY A 1 82 ? 21.930 -4.862 -5.078 1.00 86.06 82 GLY A C 1
ATOM 658 O O . GLY A 1 82 ? 21.776 -5.665 -4.157 1.00 86.06 82 GLY A O 1
ATOM 659 N N . ASP A 1 83 ? 21.650 -3.563 -4.936 1.00 86.56 83 ASP A N 1
ATOM 660 C CA . ASP A 1 83 ? 21.182 -2.965 -3.680 1.00 86.56 83 ASP A CA 1
ATOM 661 C C . ASP A 1 83 ? 19.872 -3.606 -3.213 1.00 86.56 83 ASP A C 1
ATOM 663 O O . ASP A 1 83 ? 19.622 -3.759 -2.017 1.00 86.56 83 ASP A O 1
ATOM 667 N N . MET A 1 84 ? 19.033 -4.003 -4.169 1.00 85.75 84 MET A N 1
ATOM 668 C CA . MET A 1 84 ? 17.750 -4.635 -3.900 1.00 85.75 84 MET A CA 1
ATOM 669 C C . MET A 1 84 ? 17.919 -6.009 -3.252 1.00 85.75 84 MET A C 1
ATOM 671 O O . MET A 1 84 ? 17.304 -6.267 -2.219 1.00 85.75 84 MET A O 1
ATOM 675 N N . GLU A 1 85 ? 18.774 -6.876 -3.801 1.00 86.19 85 GLU A N 1
ATOM 676 C CA . GLU A 1 85 ? 19.097 -8.161 -3.180 1.00 86.19 85 GLU A CA 1
ATOM 677 C C . GLU A 1 85 ? 19.698 -7.972 -1.789 1.00 86.19 85 GLU A C 1
ATOM 679 O O . GLU A 1 85 ? 19.338 -8.702 -0.869 1.00 86.19 85 GLU A O 1
ATOM 684 N N . VAL A 1 86 ? 20.576 -6.982 -1.602 1.00 85.50 86 VAL A N 1
ATOM 685 C CA . VAL A 1 86 ? 21.159 -6.677 -0.287 1.00 85.50 86 VAL A CA 1
ATOM 686 C C . VAL A 1 86 ? 20.069 -6.300 0.721 1.00 85.50 86 VAL A C 1
ATOM 688 O O . VAL A 1 86 ? 20.067 -6.824 1.836 1.00 85.50 86 VAL A O 1
ATOM 691 N N . GLN A 1 87 ? 19.116 -5.444 0.343 1.00 84.06 87 GLN A N 1
ATOM 692 C CA . GLN A 1 87 ? 18.018 -5.029 1.225 1.00 84.06 87 GLN A CA 1
ATOM 693 C C . GLN A 1 87 ? 17.038 -6.173 1.527 1.00 84.06 87 GLN A C 1
ATOM 695 O O . GLN A 1 87 ? 16.693 -6.383 2.693 1.00 84.06 87 GLN A O 1
ATOM 700 N N . LEU A 1 88 ? 16.650 -6.955 0.515 1.00 83.12 88 LEU A N 1
ATOM 701 C CA . LEU A 1 88 ? 15.790 -8.132 0.689 1.00 83.12 88 LEU A CA 1
ATOM 702 C C . LEU A 1 88 ? 16.453 -9.173 1.604 1.00 83.12 88 LEU A C 1
ATOM 704 O O . LEU A 1 88 ? 15.836 -9.650 2.557 1.00 83.12 88 LEU A O 1
ATOM 708 N N . ASN A 1 89 ? 17.733 -9.478 1.371 1.00 81.56 89 ASN A N 1
ATOM 709 C CA . ASN A 1 89 ? 18.487 -10.412 2.206 1.00 81.56 89 ASN A CA 1
ATOM 710 C C . ASN A 1 89 ? 18.608 -9.899 3.642 1.00 81.56 89 ASN A C 1
ATOM 712 O O . ASN A 1 89 ? 18.441 -10.676 4.574 1.00 81.56 89 ASN A O 1
ATOM 716 N N . ARG A 1 90 ? 18.824 -8.596 3.855 1.00 78.94 90 ARG A N 1
ATOM 717 C CA . ARG A 1 90 ? 18.964 -8.021 5.201 1.00 78.94 90 ARG A CA 1
ATOM 718 C C . ARG A 1 90 ? 17.719 -8.203 6.066 1.00 78.94 90 ARG A C 1
ATOM 720 O O . ARG A 1 90 ? 17.854 -8.510 7.248 1.00 78.94 90 ARG A O 1
ATOM 727 N N . GLY A 1 91 ? 16.525 -8.011 5.508 1.00 70.12 91 GLY A N 1
ATOM 728 C CA . GLY A 1 91 ? 15.293 -8.098 6.296 1.00 70.12 91 GLY A CA 1
ATOM 729 C C . GLY A 1 91 ? 14.790 -9.522 6.555 1.00 70.12 91 GLY A C 1
ATOM 730 O O . GLY A 1 91 ? 13.943 -9.707 7.426 1.00 70.12 91 GLY A O 1
ATOM 731 N N . LEU A 1 92 ? 15.331 -10.532 5.861 1.00 65.38 92 LEU A N 1
ATOM 732 C CA . LEU A 1 92 ? 15.007 -11.955 6.069 1.00 65.38 92 LEU A CA 1
ATOM 733 C C . LEU A 1 92 ? 16.173 -12.807 6.597 1.00 65.38 92 LEU A C 1
ATOM 735 O O . LEU A 1 92 ? 15.942 -13.936 7.039 1.00 65.38 92 LEU A O 1
ATOM 739 N N . ALA A 1 93 ? 17.389 -12.252 6.642 1.00 49.22 93 ALA A N 1
ATOM 740 C CA . ALA A 1 93 ? 18.614 -12.885 7.139 1.00 49.22 93 ALA A CA 1
ATOM 741 C C . ALA A 1 93 ? 18.517 -13.565 8.521 1.00 49.22 93 ALA A C 1
ATOM 743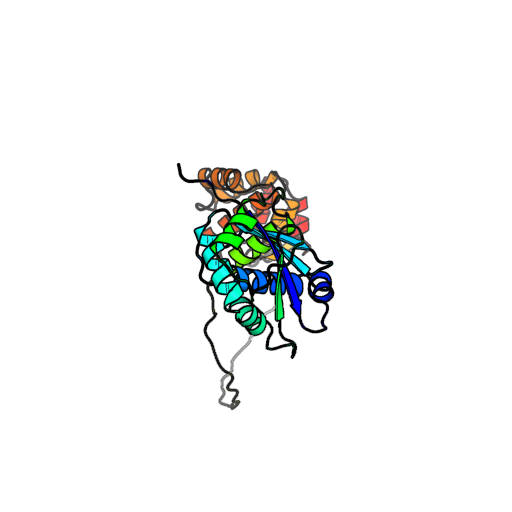 O O . ALA A 1 93 ? 19.268 -14.514 8.735 1.00 49.22 93 ALA A O 1
ATOM 744 N N . PRO A 1 94 ? 17.627 -13.189 9.466 1.00 53.06 94 PRO A N 1
ATOM 745 C CA . PRO A 1 94 ? 17.545 -13.929 10.724 1.00 53.06 94 PRO A CA 1
ATOM 746 C C . PRO A 1 94 ? 16.893 -15.319 10.611 1.00 53.06 94 PRO A C 1
ATOM 748 O O . PRO A 1 94 ? 16.916 -16.051 11.598 1.00 53.06 94 PRO A O 1
ATOM 751 N N . LYS A 1 95 ? 16.262 -15.686 9.479 1.00 53.22 95 LYS A N 1
ATOM 752 C CA . LYS A 1 95 ? 15.418 -16.900 9.391 1.00 53.22 95 LYS A CA 1
ATOM 753 C C . LYS A 1 95 ? 15.785 -17.905 8.291 1.00 53.22 95 LYS A C 1
ATOM 755 O O . LYS A 1 95 ? 15.373 -19.056 8.410 1.00 53.22 95 LYS A O 1
ATOM 760 N N . HIS A 1 96 ? 16.550 -17.528 7.262 1.00 55.78 96 HIS A N 1
ATOM 761 C CA . HIS A 1 96 ? 16.841 -18.406 6.116 1.00 55.78 96 HIS A CA 1
ATOM 762 C C . HIS A 1 96 ? 18.289 -18.250 5.617 1.00 55.78 96 HIS A C 1
ATOM 764 O O . HIS A 1 96 ? 18.822 -17.146 5.602 1.00 55.78 96 HIS A O 1
ATOM 770 N N . GLN A 1 97 ? 18.922 -19.363 5.218 1.00 56.91 97 GLN A N 1
ATOM 771 C CA . GLN A 1 97 ? 20.308 -19.420 4.713 1.00 56.91 97 GLN A CA 1
ATOM 772 C C . GLN A 1 97 ? 20.408 -19.134 3.198 1.00 56.91 97 GLN A C 1
ATOM 774 O O . GLN A 1 97 ? 21.507 -19.018 2.658 1.00 56.91 97 GLN A O 1
ATOM 779 N N . ASP A 1 98 ? 19.261 -19.015 2.523 1.00 64.56 98 ASP A N 1
ATOM 780 C CA . ASP A 1 98 ? 19.152 -18.770 1.086 1.00 64.56 98 ASP A CA 1
ATOM 781 C C . ASP A 1 98 ? 19.226 -17.278 0.745 1.00 64.56 98 ASP A C 1
ATOM 783 O O . ASP A 1 98 ? 18.749 -16.426 1.496 1.00 64.56 98 ASP A O 1
ATOM 787 N N . SER A 1 99 ? 19.789 -16.965 -0.425 1.00 70.19 99 SER A N 1
ATOM 788 C CA . SER A 1 99 ? 19.862 -15.602 -0.946 1.00 70.19 99 SER A CA 1
ATOM 789 C C . SER A 1 99 ? 18.733 -15.299 -1.932 1.00 70.19 99 SER A C 1
ATOM 791 O O . SER A 1 99 ? 18.353 -16.115 -2.779 1.00 70.19 99 SER A O 1
ATOM 793 N N . PHE A 1 100 ? 18.205 -14.081 -1.839 1.00 77.75 100 PHE A N 1
ATOM 794 C CA . PHE A 1 100 ? 17.317 -13.518 -2.840 1.00 77.75 100 PHE A CA 1
ATOM 795 C C . PHE A 1 100 ? 18.048 -13.302 -4.155 1.00 77.75 100 PHE A C 1
ATOM 797 O O . PHE A 1 100 ? 19.141 -12.737 -4.203 1.00 77.75 100 PHE A O 1
ATOM 804 N N . THR A 1 101 ? 17.374 -13.688 -5.227 1.00 82.88 101 THR A N 1
ATOM 805 C CA . THR A 1 101 ? 17.723 -13.342 -6.596 1.00 82.88 101 THR A CA 1
ATOM 806 C C . THR A 1 101 ? 16.558 -12.586 -7.208 1.00 82.88 101 THR A C 1
ATOM 808 O O . THR A 1 101 ? 15.391 -12.899 -6.955 1.00 82.88 101 THR A O 1
ATOM 811 N N . THR A 1 102 ? 16.869 -11.556 -7.989 1.00 87.06 102 THR A N 1
ATOM 812 C CA . THR A 1 102 ? 15.852 -10.774 -8.682 1.00 87.06 102 THR A CA 1
ATOM 813 C C . THR A 1 102 ? 16.116 -10.768 -10.180 1.00 87.06 102 THR A C 1
ATOM 815 O O . THR A 1 102 ? 17.263 -10.736 -10.636 1.00 87.06 102 THR A O 1
ATOM 818 N N . SER A 1 103 ? 15.040 -10.830 -10.957 1.00 87.69 103 SER A N 1
ATOM 819 C CA . SER A 1 103 ? 15.077 -10.676 -12.406 1.00 87.69 103 SER A CA 1
ATOM 820 C C . SER A 1 103 ? 13.993 -9.700 -12.844 1.00 87.69 103 SER A C 1
ATOM 822 O O . SER A 1 103 ? 12.861 -9.754 -12.374 1.00 87.69 103 SER A O 1
ATOM 824 N N . LEU A 1 104 ? 14.348 -8.774 -13.726 1.00 90.56 104 LEU A N 1
ATOM 825 C CA . LEU A 1 104 ? 13.449 -7.738 -14.209 1.00 90.56 104 LEU A CA 1
ATOM 826 C C . LEU A 1 104 ? 12.945 -8.128 -15.590 1.00 90.56 104 LEU A C 1
ATOM 828 O O . LEU A 1 104 ? 13.739 -8.517 -16.443 1.00 90.56 104 LEU A O 1
ATOM 832 N N . GLN A 1 105 ? 11.641 -8.029 -15.810 1.00 89.62 105 GLN A N 1
ATOM 833 C CA . GLN A 1 105 ? 11.001 -8.399 -17.061 1.00 89.62 105 GLN A CA 1
ATOM 834 C C . GLN A 1 105 ? 10.192 -7.241 -17.634 1.00 89.62 105 GLN A C 1
ATOM 836 O O . GLN A 1 105 ? 9.511 -6.513 -16.910 1.00 89.62 105 GLN A O 1
ATOM 841 N N . VAL A 1 106 ? 10.231 -7.099 -18.955 1.00 87.38 106 VAL A N 1
ATOM 842 C CA . VAL A 1 106 ? 9.381 -6.173 -19.709 1.00 87.38 106 VAL A CA 1
ATOM 843 C C . VAL A 1 106 ? 8.655 -6.994 -20.758 1.00 87.38 106 VAL A C 1
ATOM 845 O O . VAL A 1 106 ? 9.293 -7.637 -21.583 1.00 87.38 106 VAL A O 1
ATOM 848 N N . ARG A 1 107 ? 7.317 -7.022 -20.710 1.00 80.44 107 ARG A N 1
ATOM 849 C CA . ARG A 1 107 ? 6.483 -7.834 -21.624 1.00 80.44 107 ARG A CA 1
ATOM 850 C C . ARG A 1 107 ? 6.845 -9.333 -21.642 1.00 80.44 107 ARG A C 1
ATOM 852 O O . ARG A 1 107 ? 6.662 -10.000 -22.652 1.00 80.44 107 ARG A O 1
ATOM 859 N N . GLY A 1 108 ? 7.356 -9.855 -20.525 1.00 75.38 108 GLY A N 1
ATOM 860 C CA . GLY A 1 108 ? 7.810 -11.246 -20.399 1.00 75.38 108 GLY A CA 1
ATOM 861 C C . GLY A 1 108 ? 9.244 -11.505 -20.877 1.00 75.38 108 GLY A C 1
ATOM 862 O O . GLY A 1 108 ? 9.744 -12.613 -20.701 1.00 75.38 108 GLY A O 1
ATOM 863 N N . GLU A 1 109 ? 9.938 -10.505 -21.429 1.00 83.94 109 GLU A N 1
ATOM 864 C CA . GLU A 1 109 ? 11.360 -10.611 -21.765 1.00 83.94 109 GLU A CA 1
ATOM 865 C C . GLU A 1 109 ? 12.230 -10.226 -20.568 1.00 83.94 109 GLU A C 1
ATOM 867 O O . GLU A 1 109 ? 12.043 -9.168 -19.967 1.00 83.94 109 GLU A O 1
ATOM 872 N N . VAL A 1 110 ? 13.202 -11.076 -20.223 1.00 87.19 110 VAL A N 1
ATOM 873 C CA . VAL A 1 110 ? 14.115 -10.846 -19.096 1.00 87.19 110 VAL A CA 1
ATOM 874 C C . VAL A 1 110 ? 15.198 -9.838 -19.479 1.00 87.19 110 VAL A C 1
ATOM 876 O O . VAL A 1 110 ? 16.015 -10.082 -20.369 1.00 87.19 110 VAL A O 1
ATOM 879 N N . LEU A 1 111 ? 15.260 -8.731 -18.743 1.00 86.38 111 LEU A N 1
ATOM 880 C CA . LEU A 1 111 ? 16.333 -7.750 -18.820 1.00 86.38 111 LEU A CA 1
ATOM 881 C C . LEU A 1 111 ? 17.575 -8.281 -18.095 1.00 86.38 111 LEU A C 1
ATOM 883 O O . LEU A 1 111 ? 17.643 -8.376 -16.865 1.00 86.38 111 LEU A O 1
ATOM 887 N N . VAL A 1 112 ? 18.583 -8.650 -18.882 1.00 87.62 112 VAL A N 1
ATOM 888 C CA . VAL A 1 112 ? 19.823 -9.249 -18.382 1.00 87.62 112 VAL A CA 1
ATOM 889 C C . VAL A 1 112 ? 20.742 -8.165 -17.821 1.00 87.62 112 VAL A C 1
ATOM 891 O O . VAL A 1 112 ? 21.298 -7.385 -18.591 1.00 87.62 112 VAL A O 1
ATOM 894 N N . LYS A 1 113 ? 20.988 -8.170 -16.500 1.00 85.69 113 LYS A N 1
ATOM 895 C CA . LYS A 1 113 ? 21.851 -7.188 -15.797 1.00 85.69 113 LYS A CA 1
ATOM 896 C C . LYS A 1 113 ? 23.215 -6.951 -16.472 1.00 85.69 113 LYS A C 1
ATOM 898 O O . LYS A 1 113 ? 23.703 -5.831 -16.487 1.00 85.69 113 LYS A O 1
ATOM 903 N N . ARG A 1 114 ? 23.817 -7.989 -17.071 1.00 82.56 114 ARG A N 1
ATOM 904 C CA . ARG A 1 114 ? 25.112 -7.902 -17.783 1.00 82.56 114 ARG A CA 1
ATOM 905 C C . ARG A 1 114 ? 25.085 -7.021 -19.039 1.00 82.56 114 ARG A C 1
ATOM 907 O O . ARG A 1 114 ? 26.127 -6.510 -19.423 1.00 82.56 114 ARG A O 1
ATOM 914 N N . ASN A 1 115 ? 23.916 -6.837 -19.649 1.00 85.81 115 ASN A N 1
ATOM 915 C CA . ASN A 1 115 ? 23.712 -6.015 -20.844 1.00 85.81 115 ASN A CA 1
ATOM 916 C C . ASN A 1 115 ? 22.995 -4.703 -20.484 1.00 85.81 115 ASN A C 1
ATOM 918 O O . ASN A 1 115 ? 22.143 -4.227 -21.239 1.00 85.81 115 ASN A O 1
ATOM 922 N N . PHE A 1 116 ? 23.260 -4.170 -19.290 1.00 88.94 116 PHE A N 1
ATOM 923 C CA . PHE A 1 116 ? 22.611 -2.954 -18.836 1.00 88.94 116 PHE A CA 1
ATOM 924 C C . PHE A 1 116 ? 23.053 -1.755 -19.677 1.00 88.94 116 PHE A C 1
ATOM 926 O O . PHE A 1 116 ? 24.217 -1.365 -19.672 1.00 88.94 116 PHE A O 1
ATOM 933 N N . ASP A 1 117 ? 22.086 -1.162 -20.371 1.00 89.50 117 ASP A N 1
ATOM 934 C CA . ASP A 1 117 ? 22.193 0.163 -20.964 1.00 89.50 117 ASP A CA 1
ATOM 935 C C . ASP A 1 117 ? 20.942 0.949 -20.575 1.00 89.50 117 ASP A C 1
ATOM 937 O O . ASP A 1 117 ? 19.828 0.632 -21.012 1.00 89.50 117 ASP A O 1
ATOM 941 N N . LEU A 1 118 ? 21.139 1.974 -19.746 1.00 87.81 118 LEU A N 1
ATOM 942 C CA . LEU A 1 118 ? 20.069 2.783 -19.175 1.00 87.81 118 LEU A CA 1
ATOM 943 C C . LEU A 1 118 ? 19.153 3.357 -20.263 1.00 87.81 118 LEU A C 1
ATOM 945 O O . LEU A 1 118 ? 17.931 3.311 -20.129 1.00 87.81 118 LEU A O 1
ATOM 949 N N . SER A 1 119 ? 19.724 3.841 -21.369 1.00 87.88 119 SER A N 1
ATOM 950 C CA . SER A 1 119 ? 18.951 4.464 -22.451 1.00 87.88 119 SER A CA 1
ATOM 951 C C . SER A 1 119 ? 18.055 3.449 -23.164 1.00 87.88 119 SER A C 1
ATOM 953 O O . SER A 1 119 ? 16.870 3.706 -23.398 1.00 87.88 119 SER A O 1
ATOM 955 N N . THR A 1 120 ? 18.597 2.270 -23.479 1.00 88.38 120 THR A N 1
ATOM 956 C CA . THR A 1 120 ? 17.838 1.188 -24.116 1.00 88.38 120 THR A CA 1
ATOM 957 C C . THR A 1 120 ? 16.744 0.653 -23.197 1.00 88.38 120 THR A C 1
ATOM 959 O O . THR A 1 120 ? 15.614 0.466 -23.652 1.00 88.38 120 THR A O 1
ATOM 962 N N . TRP A 1 121 ? 17.035 0.457 -21.911 1.00 90.56 121 TRP A N 1
ATOM 963 C CA . TRP A 1 121 ? 16.065 -0.071 -20.950 1.00 90.56 121 TRP A CA 1
ATOM 964 C C . TRP A 1 121 ? 14.940 0.926 -20.676 1.00 90.56 121 TRP A C 1
ATOM 966 O O . TRP A 1 121 ? 13.774 0.544 -20.733 1.00 90.56 121 TRP A O 1
ATOM 976 N N . LEU A 1 122 ? 15.250 2.214 -20.489 1.00 88.38 122 LEU A N 1
ATOM 977 C CA . LEU A 1 122 ? 14.230 3.260 -20.351 1.00 88.38 122 LEU A CA 1
ATOM 978 C C . LEU A 1 122 ? 13.308 3.310 -21.569 1.00 88.38 122 LEU A C 1
ATOM 980 O O . LEU A 1 122 ? 12.094 3.412 -21.413 1.00 88.38 122 LEU A O 1
ATOM 984 N N . ARG A 1 123 ? 13.856 3.187 -22.783 1.00 88.19 123 ARG A N 1
ATOM 985 C CA . ARG A 1 123 ? 13.046 3.150 -24.006 1.00 88.19 123 ARG A CA 1
ATOM 986 C C . ARG A 1 123 ? 12.127 1.927 -24.049 1.00 88.19 123 ARG A C 1
ATOM 988 O O . ARG A 1 123 ? 10.956 2.082 -24.380 1.00 88.19 123 ARG A O 1
ATOM 995 N N . LEU A 1 124 ? 12.631 0.738 -23.713 1.00 87.50 124 LEU A N 1
ATOM 996 C CA . LEU A 1 124 ? 11.830 -0.494 -23.679 1.00 87.50 124 LEU A CA 1
ATOM 997 C C . LEU A 1 124 ? 10.698 -0.405 -22.645 1.00 87.50 124 LEU A C 1
ATOM 999 O O . LEU A 1 124 ? 9.559 -0.759 -22.941 1.00 87.50 124 LEU A O 1
ATOM 1003 N N . ILE A 1 125 ? 10.999 0.122 -21.457 1.00 88.44 125 ILE A N 1
ATOM 1004 C CA . ILE A 1 125 ? 10.035 0.288 -20.363 1.00 88.44 125 ILE A CA 1
ATOM 1005 C C . ILE A 1 125 ? 8.995 1.356 -20.707 1.00 88.44 125 ILE A C 1
ATOM 1007 O O . ILE A 1 125 ? 7.805 1.133 -20.510 1.00 88.44 125 ILE A O 1
ATOM 1011 N N . GLY A 1 126 ? 9.419 2.493 -21.263 1.00 84.62 126 GLY A N 1
ATOM 1012 C CA . GLY A 1 126 ? 8.522 3.581 -21.659 1.00 84.62 126 GLY A CA 1
ATOM 1013 C C . GLY A 1 126 ? 7.613 3.233 -22.840 1.00 84.62 126 GLY A C 1
ATOM 1014 O O . GLY A 1 126 ? 6.542 3.807 -22.978 1.00 84.62 126 GLY A O 1
ATOM 1015 N N . GLN A 1 127 ? 7.999 2.270 -23.683 1.00 85.19 127 GLN A N 1
ATOM 1016 C CA . GLN A 1 127 ? 7.103 1.709 -24.701 1.00 85.19 127 GLN A CA 1
ATOM 1017 C C . GLN A 1 127 ? 6.055 0.765 -24.094 1.00 85.19 127 GLN A C 1
ATOM 1019 O O . GLN A 1 127 ? 5.052 0.459 -24.740 1.00 85.19 127 GLN A O 1
ATOM 1024 N N . ASN A 1 128 ? 6.278 0.269 -22.876 1.00 83.12 128 ASN A N 1
ATOM 1025 C CA . ASN A 1 128 ? 5.379 -0.640 -22.184 1.00 83.12 128 ASN A CA 1
ATOM 1026 C C . ASN A 1 128 ? 4.414 0.127 -21.270 1.00 83.12 128 ASN A C 1
ATOM 1028 O O . ASN A 1 128 ? 4.631 0.221 -20.061 1.00 83.12 128 ASN A O 1
ATOM 1032 N N . GLU A 1 129 ? 3.351 0.682 -21.857 1.00 76.06 129 GLU A N 1
ATOM 1033 C CA . GLU A 1 129 ? 2.360 1.444 -21.098 1.00 76.06 129 GLU A CA 1
ATOM 1034 C C . GLU A 1 129 ? 1.638 0.575 -20.049 1.00 76.06 129 GLU A C 1
ATOM 1036 O O . GLU A 1 129 ? 1.170 -0.522 -20.368 1.00 76.06 129 GLU A O 1
ATOM 1041 N N . PRO A 1 130 ? 1.485 1.063 -18.805 1.00 72.94 130 PRO A N 1
ATOM 1042 C CA . PRO A 1 130 ? 0.755 0.345 -17.771 1.00 72.94 130 PRO A CA 1
ATOM 1043 C C . PRO A 1 130 ? -0.743 0.392 -18.055 1.00 72.94 130 PRO A C 1
ATOM 1045 O O . PRO A 1 130 ? -1.377 1.440 -17.901 1.00 72.94 130 PRO A O 1
ATOM 1048 N N . THR A 1 131 ? -1.314 -0.745 -18.441 1.00 66.25 131 THR A N 1
ATOM 1049 C CA . THR A 1 131 ? -2.764 -0.900 -18.641 1.00 66.25 131 THR A CA 1
ATOM 1050 C C . THR A 1 131 ? -3.477 -1.381 -17.379 1.00 66.25 131 THR A C 1
ATOM 1052 O O . THR A 1 131 ? -4.690 -1.217 -17.254 1.00 66.25 131 THR A O 1
ATOM 1055 N N . ALA A 1 132 ? -2.734 -1.951 -16.427 1.00 69.56 132 ALA A N 1
ATOM 1056 C CA . ALA A 1 132 ? -3.283 -2.499 -15.198 1.00 69.56 132 ALA A CA 1
ATOM 1057 C C . ALA A 1 132 ? -3.508 -1.409 -14.139 1.00 69.56 132 ALA A C 1
ATOM 1059 O O . ALA A 1 132 ? -2.628 -0.594 -13.841 1.00 69.56 132 ALA A O 1
ATOM 1060 N N . LEU A 1 133 ? -4.700 -1.417 -13.541 1.00 73.44 133 LEU A N 1
ATOM 1061 C CA . LEU A 1 133 ? -4.952 -0.698 -12.297 1.00 73.44 133 LEU A CA 1
ATOM 1062 C C . LEU A 1 133 ? -4.234 -1.409 -11.150 1.00 73.44 133 LEU A C 1
ATOM 1064 O O . LEU A 1 133 ? -4.020 -2.616 -11.192 1.00 73.44 133 LEU A O 1
ATOM 1068 N N . GLN A 1 134 ? -3.875 -0.645 -10.122 1.00 79.56 134 GLN A N 1
ATOM 1069 C CA . GLN A 1 134 ? -3.332 -1.223 -8.902 1.00 79.56 134 GLN A CA 1
ATOM 1070 C C . GLN A 1 134 ? -4.404 -2.087 -8.222 1.00 79.56 134 GLN A C 1
ATOM 1072 O O . GLN A 1 134 ? -5.521 -1.607 -7.996 1.00 79.56 134 GLN A O 1
ATOM 1077 N N . ASP A 1 135 ? -4.054 -3.332 -7.903 1.00 83.06 135 ASP A N 1
ATOM 1078 C CA . ASP A 1 135 ? -4.918 -4.295 -7.225 1.00 83.06 135 ASP A CA 1
ATOM 1079 C C . ASP A 1 135 ? -5.311 -3.754 -5.841 1.00 83.06 135 ASP A C 1
ATOM 1081 O O . ASP A 1 135 ? -4.471 -3.254 -5.087 1.00 83.06 135 ASP A O 1
ATOM 1085 N N . ASP A 1 136 ? -6.588 -3.876 -5.474 1.00 76.25 136 ASP A N 1
ATOM 1086 C CA . ASP A 1 136 ? -7.105 -3.336 -4.207 1.00 76.25 136 ASP A CA 1
ATOM 1087 C C . ASP A 1 136 ? -6.460 -3.990 -2.977 1.00 76.25 136 ASP A C 1
ATOM 1089 O O . ASP A 1 136 ? -6.290 -3.347 -1.941 1.00 76.25 136 ASP A O 1
ATOM 1093 N N . GLU A 1 137 ? -6.018 -5.245 -3.105 1.00 77.81 137 GLU A N 1
ATOM 1094 C CA . GLU A 1 137 ? -5.228 -5.917 -2.072 1.00 77.81 137 GLU A CA 1
ATOM 1095 C C . GLU A 1 137 ? -3.867 -5.234 -1.865 1.00 77.81 137 GLU A C 1
ATOM 1097 O O . GLU A 1 137 ? -3.463 -4.989 -0.727 1.00 77.81 137 GLU A O 1
ATOM 1102 N N . VAL A 1 138 ? -3.178 -4.871 -2.951 1.00 81.31 138 VAL A N 1
ATOM 1103 C CA . VAL A 1 138 ? -1.896 -4.156 -2.891 1.00 81.31 138 VAL A CA 1
ATOM 1104 C C . VAL A 1 138 ? -2.092 -2.739 -2.361 1.00 81.31 138 VAL A C 1
ATOM 1106 O O . VAL A 1 138 ? -1.327 -2.317 -1.496 1.00 81.31 138 VAL A O 1
ATOM 1109 N N . LYS A 1 139 ? -3.152 -2.032 -2.786 1.00 77.88 139 LYS A N 1
ATOM 1110 C CA . LYS A 1 139 ? -3.509 -0.714 -2.225 1.00 77.88 139 LYS A CA 1
ATOM 1111 C C . LYS A 1 139 ? -3.691 -0.782 -0.717 1.00 77.88 139 LYS A C 1
ATOM 1113 O O . LYS A 1 139 ? -3.130 0.041 0.002 1.00 77.88 139 LYS A O 1
ATOM 1118 N N . LYS A 1 140 ? -4.444 -1.777 -0.238 1.00 77.25 140 LYS A N 1
ATOM 1119 C CA . LYS A 1 140 ? -4.673 -1.991 1.191 1.00 77.25 140 LYS A CA 1
ATOM 1120 C C . LYS A 1 140 ? -3.361 -2.265 1.930 1.00 77.25 140 LYS A C 1
ATOM 1122 O O . LYS A 1 140 ? -3.110 -1.635 2.948 1.00 77.25 140 LYS A O 1
ATOM 1127 N N . MET A 1 141 ? -2.494 -3.136 1.406 1.00 77.31 141 MET A N 1
ATOM 1128 C CA . MET A 1 141 ? -1.199 -3.431 2.041 1.00 77.31 141 MET A CA 1
ATOM 1129 C C . MET A 1 141 ? -0.245 -2.226 2.040 1.00 77.31 141 MET A C 1
ATOM 1131 O O . MET A 1 141 ? 0.453 -2.003 3.028 1.00 77.31 141 MET A O 1
ATOM 1135 N N . GLN A 1 142 ? -0.220 -1.425 0.968 1.00 76.81 142 GLN A N 1
ATOM 1136 C CA . GLN A 1 142 ? 0.552 -0.180 0.925 1.00 76.81 142 GLN A CA 1
ATOM 1137 C C . GLN A 1 142 ? 0.027 0.835 1.940 1.00 76.81 142 GLN A C 1
ATOM 1139 O O . GLN A 1 142 ? 0.817 1.465 2.641 1.00 76.81 142 GLN A O 1
ATOM 1144 N N . HIS A 1 143 ? -1.296 0.966 2.048 1.00 71.75 143 HIS A N 1
ATOM 1145 C CA . HIS A 1 143 ? -1.936 1.830 3.029 1.00 71.75 143 HIS A CA 1
ATOM 1146 C C . HIS A 1 143 ? -1.610 1.389 4.462 1.00 71.75 143 HIS A C 1
ATOM 1148 O O . HIS A 1 143 ? -1.136 2.207 5.245 1.00 71.75 143 HIS A O 1
ATOM 1154 N N . ASP A 1 144 ? -1.755 0.098 4.778 1.00 72.25 144 ASP A N 1
ATOM 1155 C CA . ASP A 1 144 ? -1.394 -0.474 6.081 1.00 72.25 144 ASP A CA 1
ATOM 1156 C C . ASP A 1 144 ? 0.083 -0.197 6.430 1.00 72.25 144 ASP A C 1
ATOM 1158 O O . ASP A 1 144 ? 0.401 0.165 7.561 1.00 72.25 144 ASP A O 1
ATOM 1162 N N . LEU A 1 145 ? 0.999 -0.317 5.461 1.00 74.56 145 LEU A N 1
ATOM 1163 C CA . LEU A 1 145 ? 2.428 -0.035 5.648 1.00 74.56 145 LEU A CA 1
ATOM 1164 C C . LEU A 1 145 ? 2.695 1.446 5.942 1.00 74.56 145 LEU A C 1
ATOM 1166 O O . LEU A 1 145 ? 3.443 1.766 6.867 1.00 74.56 145 LEU A O 1
ATOM 1170 N N . LEU A 1 146 ? 2.071 2.353 5.189 1.00 70.69 146 LEU A N 1
ATOM 1171 C CA . LEU A 1 146 ? 2.198 3.797 5.406 1.00 70.69 146 LEU A CA 1
ATOM 1172 C C . LEU A 1 146 ? 1.596 4.215 6.754 1.00 70.69 146 LEU A C 1
ATOM 1174 O O . LEU A 1 146 ? 2.196 5.011 7.468 1.00 70.69 146 LEU A O 1
ATOM 1178 N N . MET A 1 147 ? 0.466 3.625 7.139 1.00 66.81 147 MET A N 1
ATOM 1179 C CA . MET A 1 147 ? -0.175 3.837 8.437 1.00 66.81 147 MET A CA 1
ATOM 1180 C C . MET A 1 147 ? 0.693 3.370 9.612 1.00 66.81 147 MET A C 1
ATOM 1182 O O . MET A 1 147 ? 0.713 4.030 10.651 1.00 66.81 147 MET A O 1
ATOM 1186 N N . LEU A 1 148 ? 1.449 2.280 9.443 1.00 58.91 148 LEU A N 1
ATOM 1187 C CA . LEU A 1 148 ? 2.410 1.796 10.440 1.00 58.91 148 LEU A CA 1
ATOM 1188 C C . LEU A 1 148 ? 3.648 2.703 10.551 1.00 58.91 148 LEU A C 1
ATOM 1190 O O . LEU A 1 148 ? 4.102 2.962 11.662 1.00 58.91 148 LEU A O 1
ATOM 1194 N N . ASN A 1 149 ? 4.150 3.251 9.438 1.00 52.81 149 ASN A N 1
ATOM 1195 C CA . ASN A 1 149 ? 5.283 4.192 9.437 1.00 52.81 149 ASN A CA 1
ATOM 1196 C C . ASN A 1 149 ? 4.940 5.590 9.995 1.00 52.81 149 ASN A C 1
ATOM 1198 O O . ASN A 1 149 ? 5.847 6.354 10.321 1.00 52.81 149 ASN A O 1
ATOM 1202 N N . LEU A 1 150 ? 3.655 5.931 10.150 1.00 40.31 150 LEU A N 1
ATOM 1203 C CA . LEU A 1 150 ? 3.204 7.165 10.813 1.00 40.31 150 LEU A CA 1
ATOM 1204 C C . LEU A 1 150 ? 3.229 7.079 12.355 1.00 40.31 150 LEU A C 1
ATOM 1206 O O . LEU A 1 150 ? 2.953 8.078 13.018 1.00 40.31 150 LEU A O 1
ATOM 1210 N N . ASN A 1 151 ? 3.610 5.930 12.927 1.00 37.16 151 ASN A N 1
ATOM 1211 C CA . ASN A 1 151 ? 3.990 5.784 14.334 1.00 37.16 151 ASN A CA 1
ATOM 1212 C C . ASN A 1 151 ? 5.516 5.589 14.446 1.00 37.16 151 ASN A C 1
ATOM 1214 O O . ASN A 1 151 ? 5.980 4.452 14.543 1.00 37.16 151 ASN A O 1
ATOM 1218 N N . PRO A 1 152 ? 6.334 6.657 14.485 1.00 33.97 152 PRO A N 1
ATOM 1219 C CA . PRO A 1 152 ? 7.736 6.529 14.846 1.00 33.97 152 PRO A CA 1
ATOM 1220 C C . PRO A 1 152 ? 7.827 6.356 16.367 1.00 33.97 152 PRO A C 1
ATOM 1222 O O . PRO A 1 152 ? 8.060 7.309 17.108 1.00 33.97 152 PRO A O 1
ATOM 1225 N N . ARG A 1 153 ? 7.602 5.136 16.854 1.00 37.97 153 ARG A N 1
ATOM 1226 C CA . ARG A 1 153 ? 8.092 4.719 18.169 1.00 37.97 153 ARG A CA 1
ATOM 1227 C C . ARG A 1 153 ? 8.937 3.470 17.981 1.00 37.97 153 ARG A C 1
ATOM 1229 O O . ARG A 1 153 ? 8.428 2.393 17.698 1.00 37.97 153 ARG A O 1
ATOM 1236 N N . ASP A 1 154 ? 10.235 3.713 18.120 1.00 35.78 154 ASP A N 1
ATOM 1237 C CA . ASP A 1 154 ? 11.280 2.755 18.457 1.00 35.78 154 ASP A CA 1
ATOM 1238 C C . ASP A 1 154 ? 11.723 1.787 17.350 1.00 35.78 154 ASP A C 1
ATOM 1240 O O . ASP A 1 154 ? 11.555 0.574 17.417 1.00 35.78 154 ASP A O 1
ATOM 1244 N N . ALA A 1 155 ? 12.438 2.346 16.370 1.00 35.88 155 ALA A N 1
ATOM 1245 C CA . ALA A 1 155 ? 13.554 1.658 15.725 1.00 35.88 155 ALA A CA 1
ATOM 1246 C C . ALA A 1 155 ? 14.863 2.335 16.165 1.00 35.88 155 ALA A C 1
ATOM 1248 O O . ALA A 1 155 ? 15.467 3.115 15.430 1.00 35.88 155 ALA A O 1
ATOM 1249 N N . SER A 1 156 ? 15.283 2.098 17.406 1.00 36.41 156 SER A N 1
ATOM 1250 C CA . SER A 1 156 ? 16.668 2.308 17.839 1.00 36.41 156 SER A CA 1
ATOM 1251 C C . SER A 1 156 ? 16.995 1.324 18.953 1.00 36.41 156 SER A C 1
ATOM 1253 O O . SER A 1 156 ? 16.187 1.081 19.843 1.00 36.41 156 SER A O 1
ATOM 1255 N N . GLY A 1 157 ? 18.151 0.687 18.789 1.00 36.69 157 GLY A N 1
ATOM 1256 C CA . GLY A 1 157 ? 18.539 -0.561 19.427 1.00 36.69 157 GLY A CA 1
ATOM 1257 C C . GLY A 1 157 ? 18.609 -0.547 20.951 1.00 36.69 157 GLY A C 1
ATOM 1258 O O . GLY A 1 157 ? 18.811 0.476 21.597 1.00 36.69 157 GLY A O 1
ATOM 1259 N N . GLY A 1 158 ? 18.504 -1.751 21.498 1.00 27.91 158 GLY A N 1
ATOM 1260 C CA . GLY A 1 158 ? 18.775 -2.053 22.891 1.00 27.91 158 GLY A CA 1
ATOM 1261 C C . GLY A 1 158 ? 19.156 -3.517 22.993 1.00 27.91 158 GLY A C 1
ATOM 1262 O O . GLY A 1 158 ? 18.288 -4.384 23.039 1.00 27.91 158 GLY A O 1
ATOM 1263 N N . ASP A 1 159 ? 20.461 -3.763 22.948 1.00 29.39 159 ASP A N 1
ATOM 1264 C CA . ASP A 1 159 ? 21.083 -5.056 23.178 1.00 29.39 159 ASP A CA 1
ATOM 1265 C C . ASP A 1 159 ? 20.668 -5.679 24.517 1.00 29.39 159 ASP A C 1
ATOM 1267 O O . ASP A 1 159 ? 20.426 -5.019 25.528 1.00 29.39 159 ASP A O 1
ATOM 1271 N N . LEU A 1 160 ? 20.650 -7.005 24.490 1.00 35.50 160 LEU A N 1
ATOM 1272 C CA . LEU A 1 160 ? 20.493 -7.910 25.613 1.00 35.50 160 LEU A CA 1
ATOM 1273 C C . LEU A 1 160 ? 21.619 -7.704 26.639 1.00 35.50 160 LEU A C 1
ATOM 1275 O O . LEU A 1 160 ? 22.763 -8.021 26.329 1.00 35.50 160 LEU A O 1
ATOM 1279 N N . VAL A 1 161 ? 21.304 -7.345 27.890 1.00 31.44 161 VAL A N 1
ATOM 1280 C CA . VAL A 1 161 ? 22.035 -7.889 29.051 1.00 31.44 161 VAL A CA 1
ATOM 1281 C C . VAL A 1 161 ? 21.078 -8.136 30.218 1.00 31.44 161 VAL A C 1
ATOM 1283 O O . VAL A 1 161 ? 20.577 -7.231 30.878 1.00 31.44 161 VAL A O 1
ATOM 1286 N N . ASN A 1 162 ? 20.857 -9.422 30.454 1.00 31.67 162 ASN A N 1
ATOM 1287 C CA . ASN A 1 162 ? 20.300 -10.028 31.653 1.00 31.67 162 ASN A CA 1
ATOM 1288 C C . ASN A 1 162 ? 21.254 -9.850 32.849 1.00 31.67 162 ASN A C 1
ATOM 1290 O O . ASN A 1 162 ? 22.441 -10.137 32.703 1.00 31.67 162 ASN A O 1
ATOM 1294 N N . SER A 1 163 ? 20.745 -9.492 34.033 1.00 30.95 163 SER A N 1
ATOM 1295 C CA . SER A 1 163 ? 21.274 -9.973 35.324 1.00 30.95 163 SER A CA 1
ATOM 1296 C C . SER A 1 163 ? 20.295 -9.722 36.478 1.00 30.95 163 SER A C 1
ATOM 1298 O O . SER A 1 163 ? 19.998 -8.587 36.842 1.00 30.95 163 SER A O 1
ATOM 1300 N N . ASN A 1 164 ? 19.837 -10.831 37.062 1.00 32.97 164 ASN A N 1
ATOM 1301 C CA . ASN A 1 164 ? 19.207 -10.954 38.375 1.00 32.97 164 ASN A CA 1
ATOM 1302 C C . ASN A 1 164 ? 20.109 -10.448 39.515 1.00 32.97 164 ASN A C 1
ATOM 1304 O O . ASN A 1 164 ? 21.283 -10.805 39.542 1.00 32.97 164 ASN A O 1
ATOM 1308 N N . ALA A 1 165 ? 19.510 -9.805 40.526 1.00 28.70 165 ALA A N 1
ATOM 1309 C CA . ALA A 1 165 ? 19.760 -10.056 41.958 1.00 28.70 165 ALA A CA 1
ATOM 1310 C C . ALA A 1 165 ? 18.773 -9.245 42.834 1.00 28.70 165 ALA A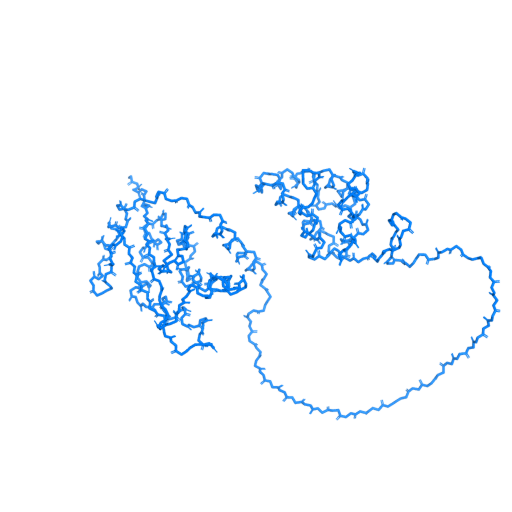 C 1
ATOM 1312 O O . ALA A 1 165 ? 18.769 -8.019 42.787 1.00 28.70 165 ALA A O 1
ATOM 1313 N N . GLY A 1 166 ? 17.941 -9.918 43.643 1.00 31.39 166 GLY A N 1
ATOM 1314 C CA . GLY A 1 166 ? 17.336 -9.328 44.859 1.00 31.39 166 GLY A CA 1
ATOM 1315 C C . GLY A 1 166 ? 18.278 -9.494 46.071 1.00 31.39 166 GLY A C 1
ATOM 1316 O O . GLY A 1 166 ? 19.445 -9.821 45.848 1.00 31.39 166 GLY A O 1
ATOM 1317 N N . PRO A 1 167 ? 17.813 -9.437 47.344 1.00 49.88 167 PRO A N 1
ATOM 1318 C CA . PRO A 1 167 ? 16.522 -8.961 47.877 1.00 49.88 167 PRO A CA 1
ATOM 1319 C C . PRO A 1 167 ? 16.628 -8.104 49.187 1.00 49.88 167 PRO A C 1
ATOM 1321 O O . PRO A 1 167 ? 17.711 -7.871 49.714 1.00 49.88 167 PRO A O 1
ATOM 1324 N N . SER A 1 168 ? 15.453 -7.744 49.744 1.00 31.75 168 SER A N 1
ATOM 1325 C CA . SER A 1 168 ? 15.122 -7.528 51.181 1.00 31.75 168 SER A CA 1
ATOM 1326 C C . SER A 1 168 ? 15.229 -6.133 51.833 1.00 31.75 168 SER A C 1
ATOM 1328 O O . SER A 1 168 ? 16.323 -5.626 52.060 1.00 31.75 168 SER A O 1
ATOM 1330 N N . SER A 1 169 ? 14.089 -5.608 52.331 1.00 34.41 169 SER A N 1
ATOM 1331 C CA . SER A 1 169 ? 13.790 -5.427 53.780 1.00 34.41 169 SER A CA 1
ATOM 1332 C C . SER A 1 169 ? 12.384 -4.832 54.051 1.00 34.41 169 SER A C 1
ATOM 1334 O O . SER A 1 169 ? 11.946 -3.921 53.359 1.00 34.41 169 SER A O 1
ATOM 1336 N N . SER A 1 170 ? 11.707 -5.397 55.065 1.00 36.69 170 SER A N 1
ATOM 1337 C CA . SER A 1 170 ? 10.367 -5.136 55.661 1.00 36.69 170 SER A CA 1
ATOM 1338 C C . SER A 1 170 ? 10.234 -3.752 56.364 1.00 36.69 170 SER A C 1
ATOM 1340 O O . SER A 1 170 ? 11.211 -3.016 56.379 1.00 36.69 170 SER A O 1
ATOM 1342 N N . CYS A 1 171 ? 9.149 -3.239 56.987 1.00 28.55 171 CYS A N 1
ATOM 1343 C CA . CYS A 1 171 ? 7.903 -3.670 57.682 1.00 28.55 171 CYS A CA 1
ATOM 1344 C C . CYS A 1 171 ? 6.886 -2.465 57.621 1.00 28.55 171 CYS A C 1
ATOM 1346 O O . CYS A 1 171 ? 7.326 -1.366 57.305 1.00 28.55 171 CYS A O 1
ATOM 1348 N N . GLN A 1 172 ? 5.567 -2.505 57.908 1.00 31.44 172 GLN A N 1
ATOM 1349 C CA . GLN A 1 172 ? 4.883 -2.654 59.219 1.00 31.44 172 GLN A CA 1
ATOM 1350 C C . GLN A 1 172 ? 3.326 -2.658 59.079 1.00 31.44 172 GLN A C 1
ATOM 1352 O O . GLN A 1 172 ? 2.780 -2.264 58.054 1.00 31.44 172 GLN A O 1
ATOM 1357 N N . LEU A 1 173 ? 2.660 -3.119 60.151 1.00 32.97 173 LEU A N 1
ATOM 1358 C CA . LEU A 1 173 ? 1.248 -3.501 60.365 1.00 32.97 173 LEU A CA 1
ATOM 1359 C C . LEU A 1 173 ? 0.241 -2.377 60.725 1.00 32.97 173 LEU A C 1
ATOM 1361 O O . LEU A 1 173 ? 0.618 -1.384 61.337 1.00 32.97 173 LEU A O 1
ATOM 1365 N N . GLY A 1 174 ? -1.058 -2.696 60.552 1.00 28.27 174 GLY A N 1
ATOM 1366 C CA . GLY A 1 174 ? -2.207 -2.256 61.382 1.00 28.27 174 GLY A CA 1
ATOM 1367 C C . GLY A 1 174 ? -3.304 -1.517 60.593 1.00 28.27 174 GLY A C 1
ATOM 1368 O O . GLY A 1 174 ? -2.979 -0.630 59.823 1.00 28.27 174 GLY A O 1
ATOM 1369 N N . GLY A 1 175 ? -4.615 -1.778 60.682 1.00 28.23 175 GLY A N 1
ATOM 1370 C CA . GLY A 1 175 ? -5.455 -2.693 61.465 1.00 28.23 175 GLY A CA 1
ATOM 1371 C C . GLY A 1 175 ? -6.914 -2.625 60.946 1.00 28.23 175 GLY A C 1
ATOM 1372 O O . GLY A 1 175 ? -7.260 -1.717 60.194 1.00 28.23 175 GLY A O 1
ATOM 1373 N N . ILE A 1 176 ? -7.753 -3.594 61.325 1.00 35.09 176 ILE A N 1
ATOM 1374 C CA . ILE A 1 176 ? -9.200 -3.682 61.016 1.00 35.09 176 ILE A CA 1
ATOM 1375 C C . ILE A 1 176 ? -9.994 -3.210 62.251 1.00 35.09 176 ILE A C 1
ATOM 1377 O O . ILE A 1 176 ? -9.519 -3.404 63.373 1.00 35.09 176 ILE A O 1
ATOM 1381 N N . PRO A 1 177 ? -11.205 -2.648 62.084 1.00 44.19 177 PRO A N 1
ATOM 1382 C CA . PRO A 1 177 ? -12.354 -3.317 62.699 1.00 44.19 177 PRO A CA 1
ATOM 1383 C C . PRO A 1 177 ? -13.608 -3.362 61.803 1.00 44.19 177 PRO A C 1
ATOM 1385 O O . PRO A 1 177 ? -13.904 -2.460 61.025 1.00 44.19 177 PRO A O 1
ATOM 1388 N N . THR A 1 178 ? -14.346 -4.455 61.966 1.00 39.31 178 THR A N 1
ATOM 1389 C CA . THR A 1 178 ? -15.678 -4.778 61.436 1.00 39.31 178 THR A CA 1
ATOM 1390 C C . THR A 1 178 ? -16.799 -4.059 62.192 1.00 39.31 178 THR A C 1
ATOM 1392 O O . THR A 1 178 ? -16.750 -4.002 63.419 1.00 39.31 178 THR A O 1
ATOM 1395 N N . HIS A 1 179 ? -17.859 -3.641 61.491 1.00 36.06 179 HIS A N 1
ATOM 1396 C CA . HIS A 1 179 ? -19.205 -3.502 62.061 1.00 36.06 179 HIS A CA 1
ATOM 1397 C C . HIS A 1 179 ? -20.284 -3.814 61.009 1.00 36.06 179 HIS A C 1
ATOM 1399 O O . HIS A 1 179 ? -20.241 -3.321 59.885 1.00 36.06 179 HIS A O 1
ATOM 1405 N N . ASP A 1 180 ? -21.217 -4.669 61.420 1.00 35.09 180 ASP A N 1
ATOM 1406 C CA . ASP A 1 180 ? -22.397 -5.184 60.720 1.00 35.09 180 ASP A CA 1
ATOM 1407 C C . ASP A 1 180 ? -23.562 -4.171 60.750 1.00 35.09 180 ASP A C 1
ATOM 1409 O O . ASP A 1 180 ? -23.785 -3.565 61.801 1.00 35.09 180 ASP A O 1
ATOM 1413 N N . ALA A 1 181 ? -24.312 -4.025 59.645 1.00 32.12 181 ALA A N 1
ATOM 1414 C CA . ALA A 1 181 ? -25.769 -3.782 59.600 1.00 32.12 181 ALA A CA 1
ATOM 1415 C C . ALA A 1 181 ? -26.265 -3.566 58.151 1.00 32.12 181 ALA A C 1
ATOM 1417 O O . ALA A 1 181 ? -25.847 -2.645 57.451 1.00 32.12 181 ALA A O 1
ATOM 1418 N N . CYS A 1 182 ? -27.206 -4.411 57.727 1.00 36.62 182 CYS A N 1
ATOM 1419 C CA . CYS A 1 182 ? -27.928 -4.344 56.458 1.00 36.62 182 CYS A CA 1
ATOM 1420 C C . CYS A 1 182 ? -28.962 -3.202 56.406 1.00 36.62 182 CYS A C 1
ATOM 1422 O O . CYS A 1 182 ? -29.649 -2.961 57.395 1.00 36.62 182 CYS A O 1
ATOM 1424 N N . LEU A 1 183 ? -29.150 -2.645 55.199 1.00 32.22 183 LEU A N 1
ATOM 1425 C CA . LEU A 1 183 ? -30.415 -2.308 54.507 1.00 32.22 183 LEU A CA 1
ATOM 1426 C C . LEU A 1 183 ? -30.363 -0.946 53.789 1.00 32.22 183 LEU A C 1
ATOM 1428 O O . LEU A 1 183 ? -30.338 0.110 54.409 1.00 32.22 183 LEU A O 1
ATOM 1432 N N . SER A 1 184 ? -30.509 -1.031 52.462 1.00 40.66 184 SER A N 1
ATOM 1433 C CA . SER A 1 184 ? -31.006 0.007 51.544 1.00 40.66 184 SER A CA 1
ATOM 1434 C C . SER A 1 184 ? -30.081 1.201 51.278 1.00 40.66 184 SER A C 1
ATOM 1436 O O . SER A 1 184 ? -30.295 2.294 51.792 1.00 40.66 184 SER A O 1
ATOM 1438 N N . ALA A 1 185 ? -29.109 1.023 50.380 1.00 29.38 185 ALA A N 1
ATOM 1439 C CA . ALA A 1 185 ? -28.430 2.137 49.719 1.00 29.38 185 ALA A CA 1
ATOM 1440 C C . ALA A 1 185 ? -28.555 1.980 48.190 1.00 29.38 185 ALA A C 1
ATOM 1442 O O . ALA A 1 185 ? -28.397 0.863 47.690 1.00 29.38 185 ALA A O 1
ATOM 1443 N N . PRO A 1 186 ? -28.890 3.056 47.450 1.00 36.19 186 PRO A N 1
ATOM 1444 C CA . PRO A 1 186 ? -29.025 3.024 45.995 1.00 36.19 186 PRO A CA 1
ATOM 1445 C C . PRO A 1 186 ? -27.697 2.577 45.384 1.00 36.19 186 PRO A C 1
ATOM 1447 O O . PRO A 1 186 ? -26.646 2.980 45.877 1.00 36.19 186 PRO A O 1
ATOM 1450 N N . MET A 1 187 ? -27.752 1.721 44.357 1.00 37.00 187 MET A N 1
ATOM 1451 C CA . MET A 1 187 ? -26.575 1.196 43.659 1.00 37.00 187 MET A CA 1
ATOM 1452 C C . MET A 1 187 ? -25.577 2.328 43.384 1.00 37.00 187 MET A C 1
ATOM 1454 O O . MET A 1 187 ? -25.817 3.180 42.530 1.00 37.00 187 MET A O 1
ATOM 1458 N N . VAL A 1 188 ? -24.476 2.354 44.137 1.00 42.50 188 VAL A N 1
ATOM 1459 C CA . VAL A 1 188 ? -23.336 3.226 43.861 1.00 42.50 188 VAL A CA 1
ATOM 1460 C C . VAL A 1 188 ? -22.674 2.626 42.633 1.00 42.50 188 VAL A C 1
ATOM 1462 O O . VAL A 1 188 ? -21.920 1.663 42.744 1.00 42.50 188 VAL A O 1
ATOM 1465 N N . ILE A 1 189 ? -23.053 3.129 41.460 1.00 47.88 189 ILE A N 1
ATOM 1466 C CA . ILE A 1 189 ? -22.389 2.833 40.192 1.00 47.88 189 ILE A CA 1
ATOM 1467 C C . ILE A 1 189 ? -20.937 3.304 40.366 1.00 47.88 189 ILE A C 1
ATOM 1469 O O . ILE A 1 189 ? -20.736 4.487 40.649 1.00 47.88 189 ILE A O 1
ATOM 1473 N N . PRO A 1 190 ? -19.926 2.421 40.281 1.00 53.44 190 PRO A N 1
ATOM 1474 C CA . PRO A 1 190 ? -18.532 2.850 40.256 1.00 53.44 190 PRO A CA 1
ATOM 1475 C C . PRO A 1 190 ? -18.331 3.901 39.153 1.00 53.44 190 PRO A C 1
ATOM 1477 O O . PRO A 1 190 ? -18.823 3.693 38.046 1.00 53.44 190 PRO A O 1
ATOM 1480 N N . ASP A 1 191 ? -17.578 4.979 39.414 1.00 58.50 191 ASP A N 1
ATOM 1481 C CA . ASP A 1 191 ? -17.326 6.095 38.468 1.00 58.50 191 ASP A CA 1
ATOM 1482 C C . ASP A 1 191 ? -16.745 5.659 37.098 1.00 58.50 191 ASP A C 1
ATOM 1484 O O . ASP A 1 191 ? -16.662 6.449 36.162 1.00 58.50 191 ASP A O 1
ATOM 1488 N N . ASN A 1 192 ? -16.368 4.386 36.967 1.00 69.94 192 ASN A N 1
ATOM 1489 C CA . ASN A 1 192 ? -15.837 3.739 35.774 1.00 69.94 192 ASN A CA 1
ATOM 1490 C C . ASN A 1 192 ? -16.798 2.698 35.180 1.00 69.94 192 ASN A C 1
ATOM 1492 O O . ASN A 1 192 ? -16.338 1.729 34.586 1.00 69.94 192 ASN A O 1
ATOM 1496 N N . THR A 1 193 ? -18.111 2.849 35.351 1.00 79.25 193 THR A N 1
ATOM 1497 C CA . THR A 1 193 ? -19.109 1.938 34.768 1.00 79.25 193 THR A CA 1
ATOM 1498 C C . THR A 1 193 ? -20.323 2.693 34.229 1.00 79.25 193 THR A C 1
ATOM 1500 O O . THR A 1 193 ? -20.675 3.765 34.720 1.00 79.25 193 THR A O 1
ATOM 1503 N N . PHE A 1 194 ? -20.976 2.142 33.207 1.00 84.94 194 PHE A N 1
ATOM 1504 C CA . PHE A 1 194 ? -22.213 2.669 32.628 1.00 84.94 194 PHE A CA 1
ATOM 1505 C C . PHE A 1 194 ? -23.244 1.551 32.447 1.00 84.94 194 PHE A C 1
ATOM 1507 O O . PHE A 1 194 ? -22.910 0.368 32.468 1.00 84.94 194 PHE A O 1
ATOM 1514 N N . ILE A 1 195 ? -24.515 1.926 32.294 1.00 80.88 195 ILE A N 1
ATOM 1515 C CA . ILE A 1 195 ? -25.619 0.974 32.139 1.00 80.88 195 ILE A CA 1
ATOM 1516 C C . ILE A 1 195 ? -26.102 0.994 30.691 1.00 80.88 195 ILE A C 1
ATOM 1518 O O . ILE A 1 195 ? -26.399 2.062 30.163 1.00 80.88 195 ILE A O 1
ATOM 1522 N N . PHE A 1 196 ? -26.231 -0.185 30.084 1.00 83.19 196 PHE A N 1
ATOM 1523 C CA . PHE A 1 196 ? -26.879 -0.394 28.789 1.00 83.19 196 PHE A CA 1
ATOM 1524 C C . PHE A 1 196 ? -27.832 -1.589 28.902 1.00 83.19 196 PHE A C 1
ATOM 1526 O O . PHE A 1 196 ? -27.434 -2.646 29.388 1.00 83.19 196 PHE A O 1
ATOM 1533 N N . GLN A 1 197 ? -29.100 -1.423 28.505 1.00 80.25 197 GLN A N 1
ATOM 1534 C CA . GLN A 1 197 ? -30.141 -2.466 28.609 1.00 80.25 197 GLN A CA 1
ATOM 1535 C C . GLN A 1 197 ? -30.203 -3.161 29.991 1.00 80.25 197 GLN A C 1
ATOM 1537 O O . GLN A 1 197 ? -30.242 -4.385 30.081 1.00 80.25 197 GLN A O 1
ATOM 1542 N N . GLU A 1 198 ? -30.174 -2.380 31.077 1.00 77.19 198 GLU A N 1
ATOM 1543 C CA . GLU A 1 198 ? -30.196 -2.873 32.473 1.00 77.19 198 GLU A CA 1
ATOM 1544 C C . GLU A 1 198 ? -28.972 -3.718 32.897 1.00 77.19 198 GLU A C 1
ATOM 1546 O O . GLU A 1 198 ? -28.946 -4.260 34.003 1.00 77.19 198 GLU A O 1
ATOM 1551 N N . LYS A 1 199 ? -27.925 -3.792 32.065 1.00 77.62 199 LYS A N 1
ATOM 1552 C CA . LYS A 1 199 ? -26.636 -4.421 32.388 1.00 77.62 199 LYS A CA 1
ATOM 1553 C C . LYS A 1 199 ? -25.563 -3.369 32.653 1.00 77.62 199 LYS A C 1
ATOM 1555 O O . LYS A 1 199 ? -25.548 -2.316 32.018 1.00 77.62 199 LYS A O 1
ATOM 1560 N N . LEU A 1 200 ? -24.663 -3.673 33.587 1.00 80.62 200 LEU A N 1
ATOM 1561 C CA . LEU A 1 200 ? -23.530 -2.824 33.950 1.00 80.62 200 LEU A CA 1
ATOM 1562 C C . LEU A 1 200 ? -22.302 -3.187 33.104 1.00 80.62 200 LEU A C 1
ATOM 1564 O O . LEU A 1 200 ? -21.939 -4.360 33.028 1.00 80.62 200 LEU A O 1
ATOM 1568 N N . TYR A 1 201 ? -21.662 -2.182 32.516 1.00 83.12 201 TYR A N 1
ATOM 1569 C CA . TYR A 1 201 ? -20.459 -2.308 31.693 1.00 83.12 201 TYR A CA 1
ATOM 1570 C C . TYR A 1 201 ? -19.354 -1.385 32.202 1.00 83.12 201 TYR A C 1
ATOM 1572 O O . TYR A 1 201 ? -19.642 -0.311 32.727 1.00 83.12 201 TYR A O 1
ATOM 1580 N N . ASP A 1 202 ? -18.094 -1.775 32.006 1.00 83.69 202 ASP A N 1
ATOM 1581 C CA . ASP A 1 202 ? -16.938 -0.947 32.356 1.00 83.69 202 ASP A CA 1
ATOM 1582 C C . ASP A 1 202 ? -16.767 0.218 31.369 1.00 83.69 202 ASP A C 1
ATOM 1584 O O . ASP A 1 202 ? -16.652 0.030 30.154 1.00 83.69 202 ASP A O 1
ATOM 1588 N N . ASP A 1 203 ? -16.687 1.440 31.896 1.00 86.06 203 ASP A N 1
ATOM 1589 C CA . ASP A 1 203 ? -16.401 2.653 31.137 1.00 86.06 203 ASP A CA 1
ATOM 1590 C C . ASP A 1 203 ? -14.895 2.815 30.908 1.00 86.06 203 ASP A C 1
ATOM 1592 O O . ASP A 1 203 ? -14.189 3.610 31.541 1.00 86.06 203 ASP A O 1
ATOM 1596 N N . ARG A 1 204 ? -14.390 1.980 30.004 1.00 87.81 204 ARG A N 1
ATOM 1597 C CA . ARG A 1 204 ? -12.998 1.991 29.557 1.00 87.81 204 ARG A CA 1
ATOM 1598 C C . ARG A 1 204 ? -12.803 2.918 28.348 1.00 87.81 204 ARG A C 1
ATOM 1600 O O . ARG A 1 204 ? -13.753 3.179 27.606 1.00 87.81 204 ARG A O 1
ATOM 1607 N N . PRO A 1 205 ? -11.572 3.396 28.091 1.00 87.38 205 PRO A N 1
ATOM 1608 C CA . PRO A 1 205 ? -11.240 4.030 26.821 1.00 87.38 205 PRO A CA 1
ATOM 1609 C C . PRO A 1 205 ? -11.571 3.104 25.644 1.00 87.38 205 PRO A C 1
ATOM 1611 O O . PRO A 1 205 ? -11.420 1.881 25.749 1.00 87.38 205 PRO A O 1
ATOM 1614 N N . ILE A 1 206 ? -11.991 3.698 24.529 1.00 90.12 206 ILE A N 1
ATOM 1615 C CA . ILE A 1 206 ? -12.277 2.978 23.285 1.00 90.12 206 ILE A CA 1
ATOM 1616 C C . ILE A 1 206 ? -11.011 2.233 22.856 1.00 90.12 206 ILE A C 1
ATOM 1618 O O . ILE A 1 206 ? -9.946 2.834 22.679 1.00 90.12 206 ILE A O 1
ATOM 1622 N N . SER A 1 207 ? -11.120 0.913 22.723 1.00 87.50 207 SER A N 1
ATOM 1623 C CA . SER A 1 207 ? -10.020 0.054 22.293 1.00 87.50 207 SER A CA 1
ATOM 1624 C C . SER A 1 207 ? -9.916 0.022 20.768 1.00 87.50 207 SER A C 1
ATOM 1626 O O . SER A 1 207 ? -10.801 0.469 20.034 1.00 87.50 207 SER A O 1
ATOM 1628 N N . THR A 1 208 ? -8.821 -0.543 20.264 1.00 85.75 208 THR A N 1
ATOM 1629 C CA . THR A 1 208 ? -8.665 -0.792 18.826 1.00 85.75 208 THR A CA 1
ATOM 1630 C C . THR A 1 208 ? -9.719 -1.771 18.297 1.00 85.75 208 THR A C 1
ATOM 1632 O O . THR A 1 208 ? -10.157 -1.637 17.154 1.00 85.75 208 THR A O 1
ATOM 1635 N N . ASP A 1 209 ? -10.164 -2.727 19.113 1.00 86.56 209 ASP A N 1
ATOM 1636 C CA . ASP A 1 209 ? -11.227 -3.664 18.746 1.00 86.56 209 ASP A CA 1
ATOM 1637 C C . ASP A 1 209 ? -12.581 -2.960 18.631 1.00 86.56 209 ASP A C 1
ATOM 1639 O O . ASP A 1 209 ? -13.242 -3.106 17.601 1.00 86.56 209 ASP A O 1
ATOM 1643 N N . ASP A 1 210 ? -12.942 -2.103 19.593 1.00 88.38 210 ASP A N 1
ATOM 1644 C CA . ASP A 1 210 ? -14.170 -1.292 19.528 1.00 88.38 210 ASP A CA 1
ATOM 1645 C C . ASP A 1 210 ? -14.180 -0.410 18.284 1.00 88.38 210 ASP A C 1
ATOM 1647 O O . ASP A 1 210 ? -15.186 -0.286 17.587 1.00 88.38 210 ASP A O 1
ATOM 1651 N N . HIS A 1 211 ? -13.031 0.194 17.982 1.00 89.88 211 HIS A N 1
ATOM 1652 C CA . HIS A 1 211 ? -12.864 1.067 16.831 1.00 89.88 211 HIS A CA 1
ATOM 1653 C C . HIS A 1 211 ? -13.116 0.322 15.515 1.00 89.88 211 HIS A C 1
ATOM 1655 O O . HIS A 1 211 ? -13.891 0.783 14.668 1.00 89.88 211 HIS A O 1
ATOM 1661 N N . ASN A 1 212 ? -12.526 -0.865 15.366 1.00 86.44 212 ASN A N 1
ATOM 1662 C CA . ASN A 1 212 ? -12.753 -1.730 14.210 1.00 86.44 212 ASN A CA 1
ATOM 1663 C C . ASN A 1 212 ? -14.203 -2.230 14.141 1.00 86.44 212 ASN A C 1
ATOM 1665 O O . ASN A 1 212 ? -14.813 -2.231 13.069 1.00 86.44 212 ASN A O 1
ATOM 1669 N N . ASN A 1 213 ? -14.764 -2.664 15.267 1.00 88.69 213 ASN A N 1
ATOM 1670 C CA . ASN A 1 213 ? -16.114 -3.213 15.346 1.00 88.69 213 ASN A CA 1
ATOM 1671 C C . ASN A 1 213 ? -17.175 -2.154 15.030 1.00 88.69 213 ASN A C 1
ATOM 1673 O O . ASN A 1 213 ? -18.100 -2.428 14.258 1.00 88.69 213 ASN A O 1
ATOM 1677 N N . PHE A 1 214 ? -16.982 -0.926 15.511 1.00 91.56 214 PHE A N 1
ATOM 1678 C CA . PHE A 1 214 ? -17.809 0.226 15.171 1.00 91.56 214 PHE A CA 1
ATOM 1679 C C . PHE A 1 214 ? -17.810 0.466 13.661 1.00 91.56 214 PHE A C 1
ATOM 1681 O O . PHE A 1 214 ? -18.874 0.456 13.041 1.00 91.56 214 PHE A O 1
ATOM 1688 N N . ALA A 1 215 ? -16.630 0.604 13.046 1.00 90.44 215 ALA A N 1
ATOM 1689 C CA . ALA A 1 215 ? -16.515 0.896 11.617 1.00 90.44 215 ALA A CA 1
ATOM 1690 C C . ALA A 1 215 ? -17.162 -0.190 10.739 1.00 90.44 215 ALA A C 1
ATOM 1692 O O . ALA A 1 215 ? -17.823 0.123 9.746 1.00 90.44 215 ALA A O 1
ATOM 1693 N N . LYS A 1 216 ? -17.041 -1.469 11.131 1.00 87.94 216 LYS A N 1
ATOM 1694 C CA . LYS A 1 216 ? -17.664 -2.605 10.426 1.00 87.94 216 LYS A CA 1
ATOM 1695 C C . LYS A 1 216 ? -19.192 -2.560 10.440 1.00 87.94 216 LYS A C 1
ATOM 1697 O O . LYS A 1 216 ? -19.808 -3.060 9.500 1.00 87.94 216 LYS A O 1
ATOM 1702 N N . LYS A 1 217 ? -19.806 -2.040 11.507 1.00 88.12 217 LYS A N 1
ATOM 1703 C CA . LYS A 1 217 ? -21.249 -2.199 11.763 1.00 88.12 217 LYS A CA 1
ATOM 1704 C C . LYS A 1 217 ? -22.072 -0.927 11.625 1.00 88.12 217 LYS A C 1
ATOM 1706 O O . LYS A 1 217 ? -23.238 -1.022 11.260 1.00 88.12 217 LYS A O 1
ATOM 1711 N N . VAL A 1 218 ? -21.492 0.243 11.874 1.00 90.62 218 VAL A N 1
ATOM 1712 C CA . VAL A 1 218 ? -22.233 1.514 11.887 1.00 90.62 218 VAL A CA 1
ATOM 1713 C C . VAL A 1 218 ? -22.746 1.927 10.497 1.00 90.62 218 VAL A C 1
ATOM 1715 O O . VAL A 1 218 ? -23.754 2.626 10.381 1.00 90.62 218 VAL A O 1
ATOM 1718 N N . GLY A 1 219 ? -22.074 1.484 9.426 1.00 89.00 219 GLY A N 1
ATOM 1719 C CA . GLY A 1 219 ? -22.461 1.789 8.047 1.00 89.00 219 GLY A CA 1
ATOM 1720 C C . GLY A 1 219 ? -22.614 3.302 7.811 1.00 89.00 219 GLY A C 1
ATOM 1721 O O . GLY A 1 219 ? -21.830 4.076 8.353 1.00 89.00 219 GLY A O 1
ATOM 1722 N N . PRO A 1 220 ? -23.611 3.774 7.036 1.00 85.94 220 PRO A N 1
ATOM 1723 C CA . PRO A 1 220 ? -23.809 5.206 6.776 1.00 85.94 220 PRO A CA 1
ATOM 1724 C C . PRO A 1 220 ? -24.238 6.015 8.017 1.00 85.94 220 PRO A C 1
ATOM 1726 O O . PRO A 1 220 ? -24.190 7.246 7.980 1.00 85.94 220 PRO A O 1
ATOM 1729 N N . GLY A 1 221 ? -24.627 5.349 9.114 1.00 87.88 221 GLY A N 1
ATOM 1730 C CA . GLY A 1 221 ? -25.029 5.983 10.374 1.00 87.88 221 GLY A CA 1
ATOM 1731 C C . GLY A 1 221 ? -23.892 6.721 11.085 1.00 87.88 221 GLY A C 1
ATOM 1732 O O . GLY A 1 221 ? -24.148 7.538 11.967 1.00 87.88 221 GLY A O 1
ATOM 1733 N N . TRP A 1 222 ? -22.641 6.513 10.663 1.00 92.69 222 TRP A N 1
ATOM 1734 C CA . TRP A 1 222 ? -21.471 7.147 11.269 1.00 92.69 222 TRP A CA 1
ATOM 1735 C C . TRP A 1 222 ? -21.561 8.677 11.295 1.00 92.69 222 TRP A C 1
ATOM 1737 O O . TRP A 1 222 ? -21.132 9.293 12.263 1.00 92.69 222 TRP A O 1
ATOM 1747 N N . LYS A 1 223 ? -22.165 9.310 10.278 1.00 90.62 223 LYS A N 1
ATOM 1748 C CA . LYS A 1 223 ? -22.322 10.776 10.235 1.00 90.62 223 LYS A CA 1
ATOM 1749 C C . LYS A 1 223 ? -23.244 11.289 11.333 1.00 90.62 223 LYS A C 1
ATOM 1751 O O . LYS A 1 223 ? -23.017 12.369 11.867 1.00 90.62 223 LYS A O 1
ATOM 1756 N N . ALA A 1 224 ? -24.294 10.535 11.641 1.00 90.38 224 ALA A N 1
ATOM 1757 C CA . ALA A 1 224 ? -25.235 10.898 12.688 1.00 90.38 224 ALA A CA 1
ATOM 1758 C C . ALA A 1 224 ? -24.567 10.761 14.063 1.00 90.38 224 ALA A C 1
ATOM 1760 O O . ALA A 1 224 ? -24.546 11.715 14.834 1.00 90.38 224 ALA A O 1
ATOM 1761 N N . VAL A 1 225 ? -23.857 9.651 14.288 1.00 92.25 225 VAL A N 1
ATOM 1762 C CA . VAL A 1 225 ? -23.047 9.439 15.500 1.00 92.25 225 VAL A CA 1
ATOM 1763 C C . VAL A 1 225 ? -22.002 10.546 15.680 1.00 92.25 225 VAL A C 1
ATOM 1765 O O . VAL A 1 225 ? -21.850 11.078 16.776 1.00 92.25 225 VAL A O 1
ATOM 1768 N N . ALA A 1 226 ? -21.326 10.962 14.606 1.00 90.75 226 ALA A N 1
ATOM 1769 C CA . ALA A 1 226 ? -20.360 12.062 14.639 1.00 90.75 226 ALA A CA 1
ATOM 1770 C C . ALA A 1 226 ? -20.987 13.380 15.131 1.00 90.75 226 ALA A C 1
ATOM 1772 O O . ALA A 1 226 ? -20.392 14.089 15.943 1.00 90.75 226 ALA A O 1
ATOM 1773 N N . ARG A 1 227 ? -22.220 13.674 14.695 1.00 90.38 227 ARG A N 1
ATOM 1774 C CA . ARG A 1 227 ? -23.000 14.846 15.131 1.00 90.38 227 ARG A CA 1
ATOM 1775 C C . ARG A 1 227 ? -23.482 14.765 16.578 1.00 90.38 227 ARG A C 1
ATOM 1777 O O . ARG A 1 227 ? -23.661 15.797 17.221 1.00 90.38 227 ARG A O 1
ATOM 1784 N N . GLN A 1 228 ? -23.649 13.566 17.123 1.00 90.81 228 GLN A N 1
ATOM 1785 C CA . GLN A 1 228 ? -23.888 13.416 18.558 1.00 90.81 228 GLN A CA 1
ATOM 1786 C C . GLN A 1 228 ? -22.595 13.631 19.349 1.00 90.81 228 GLN A C 1
ATOM 1788 O O . GLN A 1 228 ? -22.582 14.381 20.329 1.00 90.81 228 GLN A O 1
ATOM 1793 N N . LEU A 1 229 ? -21.487 13.044 18.889 1.00 89.00 229 LEU A N 1
ATOM 1794 C CA . LEU A 1 229 ? -20.188 13.143 19.553 1.00 89.00 229 LEU A CA 1
ATOM 1795 C C . LEU A 1 229 ? -19.641 14.576 19.564 1.00 89.00 229 LEU A C 1
ATOM 1797 O O . LEU A 1 229 ? -19.090 14.988 20.587 1.00 89.00 229 LEU A O 1
ATOM 1801 N N . MET A 1 230 ? -19.863 15.374 18.511 1.00 87.19 230 MET A N 1
ATOM 1802 C CA . MET A 1 230 ? -19.399 16.772 18.457 1.00 87.19 230 MET A CA 1
ATOM 1803 C C . MET A 1 230 ? -19.966 17.661 19.575 1.00 87.19 230 MET A C 1
ATOM 1805 O O . MET A 1 230 ? -19.325 18.634 19.961 1.00 87.19 230 MET A O 1
ATOM 1809 N N . ARG A 1 231 ? -21.126 17.318 20.166 1.00 84.25 231 ARG A N 1
ATOM 1810 C CA . ARG A 1 231 ? -21.678 18.074 21.311 1.00 84.25 231 ARG A CA 1
ATOM 1811 C C . ARG A 1 231 ? -20.776 18.019 22.536 1.00 84.25 231 ARG A C 1
ATOM 1813 O O . ARG A 1 231 ? -20.832 18.900 23.387 1.00 84.25 231 ARG A O 1
ATOM 1820 N N . THR A 1 232 ? -19.972 16.966 22.624 1.00 80.81 232 THR A N 1
ATOM 1821 C CA . THR A 1 232 ? -19.049 16.724 23.734 1.00 80.81 232 THR A CA 1
ATOM 1822 C C . THR A 1 232 ? -17.585 16.747 23.297 1.00 80.81 232 THR A C 1
ATOM 1824 O O . THR A 1 232 ? -16.719 16.764 24.161 1.00 80.81 232 THR A O 1
ATOM 1827 N N . CYS A 1 233 ? -17.299 16.760 21.989 1.00 83.06 233 CYS A N 1
ATOM 1828 C CA . CYS A 1 233 ? -15.954 16.744 21.424 1.00 83.06 233 CYS A CA 1
ATOM 1829 C C . CYS A 1 233 ? -15.765 17.855 20.387 1.00 83.06 233 CYS A C 1
ATOM 1831 O O . CYS A 1 233 ? -16.280 17.783 19.272 1.00 83.06 233 CYS A O 1
ATOM 1833 N N . LYS A 1 234 ? -14.936 18.851 20.717 1.00 77.38 234 LYS A N 1
ATOM 1834 C CA . LYS A 1 234 ? -14.610 19.963 19.804 1.00 77.38 234 LYS A CA 1
ATOM 1835 C C . LYS A 1 234 ? -13.700 19.561 18.637 1.00 77.38 234 LYS A C 1
ATOM 1837 O O . LYS A 1 234 ? -13.466 20.355 17.742 1.00 77.38 234 LYS A O 1
ATOM 1842 N N . GLY A 1 235 ? -13.156 18.346 18.640 1.00 76.19 235 GLY A N 1
ATOM 1843 C CA . G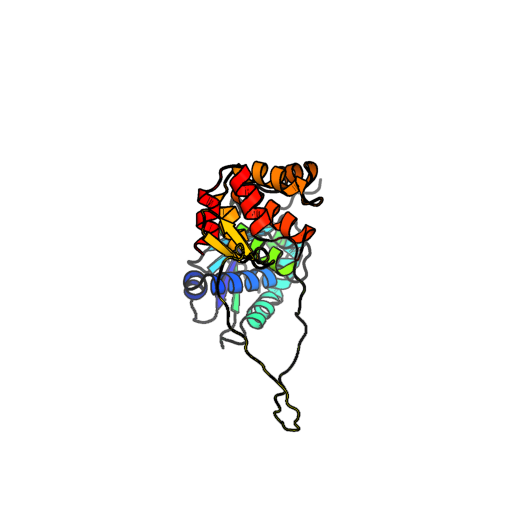LY A 1 235 ? -12.309 17.842 17.555 1.00 76.19 235 GLY A CA 1
ATOM 1844 C C . GLY A 1 235 ? -13.069 17.256 16.362 1.00 76.19 235 GLY A C 1
ATOM 1845 O O . GLY A 1 235 ? -12.446 16.926 15.353 1.00 76.19 235 GLY A O 1
ATOM 1846 N N . LEU A 1 236 ? -14.393 17.121 16.481 1.00 81.31 236 LEU A N 1
ATOM 1847 C CA . LEU A 1 236 ? -15.298 16.541 15.485 1.00 81.31 236 LEU A CA 1
ATOM 1848 C C . LEU A 1 236 ? -16.303 17.573 14.940 1.00 81.31 236 LEU A C 1
ATOM 1850 O O . LEU A 1 236 ? -17.478 17.276 14.769 1.00 81.31 236 LEU A O 1
ATOM 1854 N N . GLU A 1 237 ? -15.867 18.803 14.677 1.00 82.69 237 GLU A N 1
ATOM 1855 C CA . GLU A 1 237 ? -16.743 19.838 14.101 1.00 82.69 237 GLU A CA 1
ATOM 1856 C C . GLU A 1 237 ? -17.227 19.468 12.684 1.00 82.69 237 GLU A C 1
ATOM 1858 O O . GLU A 1 237 ? -16.574 18.693 11.981 1.00 82.69 237 GLU A O 1
ATOM 1863 N N . ASP A 1 238 ? -18.341 20.054 12.230 1.00 77.50 238 ASP A N 1
ATOM 1864 C CA . ASP A 1 238 ? -18.918 19.795 10.898 1.00 77.50 238 ASP A CA 1
ATOM 1865 C C . ASP A 1 238 ? -17.902 19.878 9.737 1.00 77.50 238 ASP A C 1
ATOM 1867 O O . ASP A 1 238 ? -17.887 18.953 8.918 1.00 77.50 238 ASP A O 1
ATOM 1871 N N . PRO A 1 239 ? -16.978 20.866 9.677 1.00 83.50 239 PRO A N 1
ATOM 1872 C CA . PRO A 1 239 ? -15.942 20.897 8.643 1.00 83.50 239 PRO A CA 1
ATOM 1873 C C . PRO A 1 239 ? -15.074 19.636 8.639 1.00 83.50 239 PRO A C 1
ATOM 1875 O O . PRO A 1 239 ? -14.673 19.152 7.586 1.00 83.50 239 PRO A O 1
ATOM 1878 N N . THR A 1 240 ? -14.819 19.053 9.811 1.00 84.88 240 THR A N 1
ATOM 1879 C CA . THR A 1 240 ? -14.053 17.808 9.939 1.00 84.88 240 THR A CA 1
ATOM 1880 C C . THR A 1 240 ? -14.835 16.619 9.381 1.00 84.88 240 THR A C 1
ATOM 1882 O O . THR A 1 240 ? -14.247 15.755 8.737 1.00 84.88 240 THR A O 1
ATOM 1885 N N . ILE A 1 241 ? -16.156 16.574 9.567 1.00 86.31 241 ILE A N 1
ATOM 1886 C CA . ILE A 1 241 ? -17.016 15.512 9.015 1.00 86.31 241 ILE A CA 1
ATOM 1887 C C . ILE A 1 241 ? -17.081 15.598 7.485 1.00 86.31 241 ILE A C 1
ATOM 1889 O O . ILE A 1 241 ? -17.063 14.566 6.803 1.00 86.31 241 ILE A O 1
ATOM 1893 N N . GLU A 1 242 ? -17.146 16.810 6.936 1.00 87.50 242 GLU A N 1
ATOM 1894 C CA . GLU A 1 242 ? -17.114 17.031 5.487 1.00 87.50 242 GLU A CA 1
ATOM 1895 C C . GLU A 1 242 ? -15.755 16.664 4.891 1.00 87.50 242 GLU A C 1
ATOM 1897 O O . GLU A 1 242 ? -15.716 15.929 3.904 1.00 87.50 242 GLU A O 1
ATOM 1902 N N . ILE A 1 243 ? -14.655 17.062 5.540 1.00 86.19 243 ILE A N 1
ATOM 1903 C CA . ILE A 1 243 ? -13.299 16.638 5.168 1.00 86.19 243 ILE A CA 1
ATOM 1904 C C . ILE A 1 243 ? -13.209 15.112 5.187 1.00 86.19 243 ILE A C 1
ATOM 1906 O O . ILE A 1 243 ? -12.794 14.525 4.198 1.00 86.19 243 ILE A O 1
ATOM 1910 N N . ILE A 1 244 ? -13.678 14.437 6.242 1.00 87.19 244 ILE A N 1
ATOM 1911 C CA . ILE A 1 244 ? -13.663 12.966 6.297 1.00 87.19 244 ILE A CA 1
ATOM 1912 C C . ILE A 1 244 ? -14.489 12.358 5.154 1.00 87.19 244 ILE A C 1
ATOM 1914 O O . ILE A 1 244 ? -14.096 11.358 4.558 1.00 87.19 244 ILE A O 1
ATOM 1918 N N . THR A 1 245 ? -15.631 12.958 4.824 1.00 89.44 245 THR A N 1
ATOM 1919 C CA . THR A 1 245 ? -16.472 12.485 3.718 1.00 89.44 245 THR A CA 1
ATOM 1920 C C . THR A 1 245 ? -15.777 12.641 2.362 1.00 89.44 245 THR A C 1
ATOM 1922 O O . THR A 1 245 ? -15.958 11.785 1.499 1.00 89.44 245 THR A O 1
ATOM 1925 N N . CYS A 1 246 ? -15.025 13.727 2.168 1.00 85.19 246 CYS A N 1
ATOM 1926 C CA . CYS A 1 246 ? -14.348 14.052 0.914 1.00 85.19 246 CYS A CA 1
ATOM 1927 C C . CYS A 1 246 ? -13.027 13.288 0.738 1.00 85.19 246 CYS A C 1
ATOM 1929 O O . CYS A 1 246 ? -12.735 12.808 -0.353 1.00 85.19 246 CYS A O 1
ATOM 1931 N N . GLU A 1 247 ? -12.241 13.169 1.806 1.00 81.31 247 GLU A N 1
ATOM 1932 C CA . GLU A 1 247 ? -10.900 12.574 1.789 1.00 81.31 247 GLU A CA 1
ATOM 1933 C C . GLU A 1 247 ? -10.939 11.042 1.744 1.00 81.31 247 GLU A C 1
ATOM 1935 O O . GLU A 1 247 ? -10.039 10.409 1.190 1.00 81.31 247 GLU A O 1
ATOM 1940 N N . TYR A 1 248 ? -11.978 10.428 2.317 1.00 79.69 248 TYR A N 1
ATOM 1941 C CA . TYR A 1 248 ? -12.044 8.980 2.482 1.00 79.69 248 TYR A CA 1
ATOM 1942 C C . TYR A 1 248 ? -13.195 8.353 1.696 1.00 79.69 248 TYR A C 1
ATOM 1944 O O . TYR A 1 248 ? -14.369 8.710 1.841 1.00 79.69 248 TYR A O 1
ATOM 1952 N N . ASN A 1 249 ? -12.845 7.345 0.894 1.00 79.50 249 ASN A N 1
ATOM 1953 C CA . ASN A 1 249 ? -13.789 6.593 0.079 1.00 79.50 249 ASN A CA 1
ATOM 1954 C C . ASN A 1 249 ? -14.369 5.403 0.851 1.00 79.50 249 ASN A C 1
ATOM 1956 O O . ASN A 1 249 ? -13.644 4.527 1.315 1.00 79.50 249 ASN A O 1
ATOM 1960 N N . GLY A 1 250 ? -15.701 5.337 0.902 1.00 85.19 250 GLY A N 1
ATOM 1961 C CA . GLY A 1 250 ? -16.446 4.224 1.488 1.00 85.19 250 GLY A CA 1
ATOM 1962 C C . GLY A 1 250 ? -16.888 4.470 2.932 1.00 85.19 250 GLY A C 1
ATOM 1963 O O . GLY A 1 250 ? -16.156 5.011 3.754 1.00 85.19 250 GLY A O 1
ATOM 1964 N N . VAL A 1 251 ? -18.110 4.032 3.252 1.00 84.62 251 VAL A N 1
ATOM 1965 C CA . VAL A 1 251 ? -18.755 4.275 4.558 1.00 84.62 251 VAL A CA 1
ATOM 1966 C C . VAL A 1 251 ? -17.993 3.671 5.735 1.00 84.62 251 VAL A C 1
ATOM 1968 O O . VAL A 1 251 ? -17.977 4.261 6.809 1.00 84.62 251 VAL A O 1
ATOM 1971 N N . TYR A 1 252 ? -17.339 2.527 5.519 1.00 90.31 252 TYR A N 1
ATOM 1972 C CA . TYR A 1 252 ? -16.479 1.890 6.513 1.00 90.31 252 TYR A CA 1
ATOM 1973 C C . TYR A 1 252 ? -15.305 2.797 6.888 1.00 90.31 252 TYR A C 1
ATOM 1975 O O . TYR A 1 252 ? -15.086 3.082 8.062 1.00 90.31 252 TYR A O 1
ATOM 1983 N N . GLU A 1 253 ? -14.574 3.276 5.880 1.00 84.56 253 GLU A N 1
ATOM 1984 C CA . GLU A 1 253 ? -13.368 4.076 6.086 1.00 84.56 253 GLU A CA 1
ATOM 1985 C C . GLU A 1 253 ? -13.720 5.425 6.709 1.00 84.56 253 GLU A C 1
ATOM 1987 O O . GLU A 1 253 ? -13.088 5.866 7.663 1.00 84.56 253 GLU A O 1
ATOM 1992 N N . GLN A 1 254 ? -14.801 6.045 6.244 1.00 90.56 254 GLN A N 1
ATOM 1993 C CA . GLN A 1 254 ? -15.290 7.286 6.829 1.00 90.56 254 GLN A CA 1
ATOM 1994 C C . GLN A 1 254 ? -15.674 7.122 8.310 1.00 90.56 254 GLN A C 1
ATOM 1996 O O . GLN A 1 254 ? -15.292 7.945 9.145 1.00 90.56 254 GLN A O 1
ATOM 2001 N N . ALA A 1 255 ? -16.375 6.038 8.660 1.00 92.06 255 ALA A N 1
ATOM 2002 C CA . ALA A 1 255 ? -16.702 5.712 10.045 1.00 92.06 255 ALA A CA 1
ATOM 2003 C C . ALA A 1 255 ? -15.449 5.486 10.899 1.00 92.06 255 ALA A C 1
ATOM 2005 O O . ALA A 1 255 ? -15.360 5.978 12.027 1.00 92.06 255 ALA A O 1
ATOM 2006 N N . PHE A 1 256 ? -14.468 4.774 10.344 1.00 90.38 256 PHE A N 1
ATOM 2007 C CA . PHE A 1 256 ? -13.196 4.508 10.996 1.00 90.38 256 PHE A CA 1
ATOM 2008 C C . PHE A 1 256 ? -12.437 5.807 11.279 1.00 90.38 256 PHE A C 1
ATOM 2010 O O . PHE A 1 256 ? -12.015 6.045 12.410 1.00 90.38 256 PHE A O 1
ATOM 2017 N N . GLN A 1 257 ? -12.300 6.689 10.292 1.00 91.06 257 GLN A N 1
ATOM 2018 C CA . GLN A 1 257 ? -11.560 7.940 10.463 1.00 91.06 257 GLN A CA 1
ATOM 2019 C C . GLN A 1 257 ? -12.273 8.908 11.406 1.00 91.06 257 GLN A C 1
ATOM 2021 O O . GLN A 1 257 ? -11.614 9.575 12.204 1.00 91.06 257 GLN A O 1
ATOM 2026 N N . MET A 1 258 ? -13.607 8.933 11.393 1.00 94.25 258 MET A N 1
ATOM 2027 C CA . MET A 1 258 ? -14.385 9.709 12.355 1.00 94.25 258 MET A CA 1
ATOM 2028 C C . MET A 1 258 ? -14.114 9.265 13.794 1.00 94.25 258 MET A C 1
ATOM 2030 O O . MET A 1 258 ? -13.754 10.094 14.633 1.00 94.25 258 MET A O 1
ATOM 2034 N N . LEU A 1 259 ? -14.202 7.961 14.077 1.00 92.44 259 LEU A N 1
ATOM 2035 C CA . LEU A 1 259 ? -13.976 7.469 15.435 1.00 92.44 259 LEU A CA 1
ATOM 2036 C C . LEU A 1 259 ? -12.506 7.606 15.860 1.00 92.44 259 LEU A C 1
ATOM 2038 O O . LEU A 1 259 ? -12.216 7.961 17.000 1.00 92.44 259 LEU A O 1
ATOM 2042 N N . ARG A 1 260 ? -11.563 7.447 14.927 1.00 88.56 260 ARG A N 1
ATOM 2043 C CA . ARG A 1 260 ? -10.144 7.732 15.176 1.00 88.56 260 ARG A CA 1
ATOM 2044 C C . ARG A 1 260 ? -9.923 9.192 15.560 1.00 88.56 260 ARG A C 1
ATOM 2046 O O . ARG A 1 260 ? -9.158 9.474 16.482 1.00 88.56 260 ARG A O 1
ATOM 2053 N N . LYS A 1 261 ? -10.573 10.124 14.861 1.00 89.06 261 LYS A N 1
ATOM 2054 C CA . LYS A 1 261 ? -10.470 11.557 15.147 1.00 89.06 261 LYS A CA 1
ATOM 2055 C C . LYS A 1 261 ? -11.002 11.873 16.543 1.00 89.06 261 LYS A C 1
ATOM 2057 O O . LYS A 1 261 ? -10.324 12.569 17.291 1.00 89.06 261 LYS A O 1
ATOM 2062 N N . PHE A 1 262 ? -12.134 11.280 16.927 1.00 89.69 262 PHE A N 1
ATOM 2063 C CA . PHE A 1 262 ? -12.658 11.350 18.295 1.00 89.69 262 PHE A CA 1
ATOM 2064 C C . PHE A 1 262 ? -11.631 10.875 19.333 1.00 89.69 262 PHE A C 1
ATOM 2066 O O . PHE A 1 262 ? -11.319 11.601 20.277 1.00 89.69 262 PHE A O 1
ATOM 2073 N N . MET A 1 263 ? -11.045 9.692 19.119 1.00 88.56 263 MET A N 1
ATOM 2074 C CA . MET A 1 263 ? -10.031 9.121 20.013 1.00 88.56 263 MET A CA 1
ATOM 2075 C C . MET A 1 263 ? -8.791 10.011 20.143 1.00 88.56 263 MET A C 1
ATOM 2077 O O . MET A 1 263 ? -8.243 10.156 21.231 1.00 88.56 263 MET A O 1
ATOM 2081 N N . GLN A 1 264 ? -8.353 10.641 19.052 1.00 86.00 264 GLN A N 1
ATOM 2082 C CA . GLN A 1 264 ? -7.209 11.556 19.064 1.00 86.00 264 GLN A CA 1
ATOM 2083 C C . GLN A 1 264 ? -7.508 12.868 19.791 1.00 86.00 264 GLN A C 1
ATOM 2085 O O . GLN A 1 264 ? -6.638 13.393 20.482 1.00 86.00 264 GLN A O 1
ATOM 2090 N N . SER A 1 265 ? -8.716 13.405 19.628 1.00 85.31 265 SER A N 1
ATOM 2091 C CA . SER A 1 265 ? -9.098 14.691 20.211 1.00 85.31 265 SER A CA 1
ATOM 2092 C C . SER A 1 265 ? -9.382 14.614 21.708 1.00 85.31 265 SER A C 1
ATOM 2094 O O . SER A 1 265 ? -9.115 15.577 22.419 1.00 85.31 265 SER A O 1
ATOM 2096 N N . GLU A 1 266 ? -9.876 13.477 22.193 1.00 81.38 266 GLU A N 1
ATOM 2097 C CA . GLU A 1 266 ? -10.246 13.287 23.601 1.00 81.38 266 GLU A CA 1
ATOM 2098 C C . GLU A 1 266 ? -9.229 12.422 24.377 1.00 81.38 266 GLU A C 1
ATOM 2100 O O . GLU A 1 266 ? -9.234 12.403 25.609 1.00 81.38 266 GLU A O 1
ATOM 2105 N N . ALA A 1 267 ? -8.323 11.716 23.688 1.00 81.25 267 ALA A N 1
ATOM 2106 C CA . ALA A 1 267 ? -7.321 10.820 24.269 1.00 81.25 267 ALA A CA 1
ATOM 2107 C C . ALA A 1 267 ? -7.929 9.844 25.300 1.00 81.25 267 ALA A C 1
ATOM 2109 O O . ALA A 1 267 ? -8.748 9.001 24.948 1.00 81.25 267 ALA A O 1
ATOM 2110 N N . LYS A 1 268 ? -7.560 9.953 26.586 1.00 72.19 268 LYS A N 1
ATOM 2111 C CA . LYS A 1 268 ? -8.090 9.085 27.659 1.00 72.19 268 LYS A CA 1
ATOM 2112 C C . LYS A 1 268 ? -9.571 9.332 27.978 1.00 72.19 268 LYS A C 1
ATOM 2114 O O . LYS A 1 268 ? -10.173 8.505 28.648 1.00 72.19 268 LYS A O 1
ATOM 2119 N N . GLN A 1 269 ? -10.136 10.447 27.515 1.00 79.44 269 GLN A N 1
ATOM 2120 C CA . GLN A 1 269 ? -11.548 10.801 27.687 1.00 79.44 269 GLN A CA 1
ATOM 2121 C C . GLN A 1 269 ? -12.430 10.275 26.544 1.00 79.44 269 GLN A C 1
ATOM 2123 O O . GLN A 1 269 ? -13.650 10.434 26.589 1.00 79.44 269 GLN A O 1
ATOM 2128 N N . ALA A 1 270 ? -11.845 9.640 25.519 1.00 86.00 270 ALA A N 1
ATOM 2129 C CA . ALA A 1 270 ? -12.581 8.921 24.482 1.00 86.00 270 ALA A CA 1
ATOM 2130 C C . ALA A 1 270 ? -13.094 7.587 25.044 1.00 86.00 270 ALA A C 1
ATOM 2132 O O . ALA A 1 270 ? -12.548 6.523 24.749 1.00 86.00 270 ALA A O 1
ATOM 2133 N N . THR A 1 271 ? -14.083 7.656 25.928 1.00 89.75 271 THR A N 1
ATOM 2134 C CA . THR A 1 271 ? -14.604 6.496 26.649 1.00 89.75 271 THR A CA 1
ATOM 2135 C C . THR A 1 271 ? -15.706 5.780 25.875 1.00 89.75 271 THR A C 1
ATOM 2137 O O . THR A 1 271 ? -16.380 6.363 25.015 1.00 89.75 271 THR A O 1
ATOM 2140 N N . LEU A 1 272 ? -15.877 4.492 26.173 1.00 89.62 272 LEU A N 1
ATOM 2141 C CA . LEU A 1 272 ? -16.873 3.642 25.538 1.00 89.62 272 LEU A CA 1
ATOM 2142 C C . LEU A 1 272 ? -18.296 4.117 25.856 1.00 89.62 272 LEU A C 1
ATOM 2144 O O . LEU A 1 272 ? -19.124 4.145 24.947 1.00 89.62 272 LEU A O 1
ATOM 2148 N N . SER A 1 273 ? -18.568 4.596 27.076 1.00 89.69 273 SER A N 1
ATOM 2149 C CA . SER A 1 273 ? -19.886 5.127 27.461 1.00 89.69 273 SER A CA 1
ATOM 2150 C C . SER A 1 273 ? -20.352 6.271 26.562 1.00 89.69 273 SER A C 1
ATOM 2152 O O . SER A 1 273 ? -21.525 6.346 26.199 1.00 89.69 273 SER A O 1
ATOM 21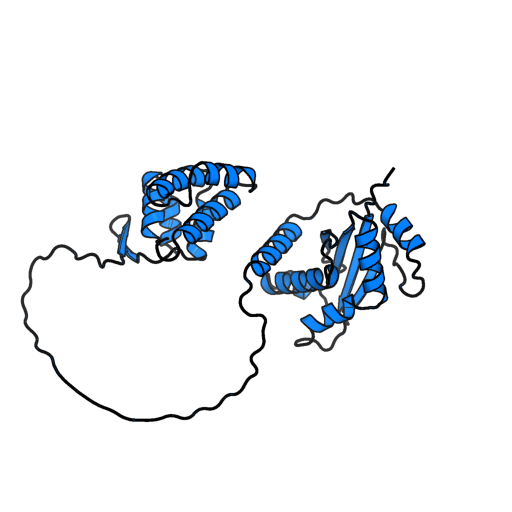54 N N . ARG A 1 274 ? -19.436 7.151 26.140 1.00 90.50 274 ARG A N 1
ATOM 2155 C CA . ARG A 1 274 ? -19.750 8.281 25.253 1.00 90.50 274 ARG A CA 1
ATOM 2156 C C . ARG A 1 274 ? -20.121 7.815 23.854 1.00 90.50 274 ARG A C 1
ATOM 2158 O O . ARG A 1 274 ? -21.055 8.357 23.263 1.00 90.50 274 ARG A O 1
ATOM 2165 N N . LEU A 1 275 ? -19.401 6.822 23.334 1.00 90.50 275 LEU A N 1
ATOM 2166 C CA . LEU A 1 275 ? -19.709 6.217 22.042 1.00 90.50 275 LEU A CA 1
ATOM 2167 C C . LEU A 1 275 ? -21.044 5.469 22.092 1.00 90.50 275 LEU A C 1
ATOM 2169 O O . LEU A 1 275 ? -21.869 5.648 21.199 1.00 90.50 275 LEU A O 1
ATOM 2173 N N . VAL A 1 276 ? -21.271 4.682 23.145 1.00 90.19 276 VAL A N 1
ATOM 2174 C CA . VAL A 1 276 ? -22.523 3.948 23.357 1.00 90.19 276 VAL A CA 1
ATOM 2175 C C . VAL A 1 276 ? -23.699 4.910 23.446 1.00 90.19 276 VAL A C 1
ATOM 2177 O O . VAL A 1 276 ? -24.648 4.764 22.684 1.00 90.19 276 VAL A O 1
ATOM 2180 N N . LYS A 1 277 ? -23.594 5.966 24.255 1.00 89.38 277 LYS A N 1
ATOM 2181 C CA . LYS A 1 277 ? -24.641 6.985 24.370 1.00 89.38 277 LYS A CA 1
ATOM 2182 C C . LYS A 1 277 ? -24.957 7.651 23.027 1.00 89.38 277 LYS A C 1
ATOM 2184 O O . LYS A 1 277 ? -26.120 7.822 22.676 1.00 89.38 277 LYS A O 1
ATOM 2189 N N . ALA A 1 278 ? -23.932 7.991 22.243 1.00 91.69 278 ALA A N 1
ATOM 2190 C CA . ALA A 1 278 ? -24.118 8.565 20.909 1.00 91.69 278 ALA A CA 1
ATOM 2191 C C . ALA A 1 278 ? -24.795 7.589 19.926 1.00 91.69 278 ALA A C 1
ATOM 2193 O O . ALA A 1 278 ? -25.560 8.020 19.065 1.00 91.69 278 ALA A O 1
ATOM 2194 N N . LEU A 1 279 ? -24.522 6.287 20.043 1.00 89.62 279 LEU A N 1
ATOM 2195 C CA . LEU A 1 279 ? -25.172 5.239 19.254 1.00 89.62 279 LEU A CA 1
ATOM 2196 C C . LEU A 1 279 ? -26.626 5.002 19.688 1.00 89.62 279 LEU A C 1
ATOM 2198 O O . LEU A 1 279 ? -27.486 4.808 18.829 1.00 89.62 279 LEU A O 1
ATOM 2202 N N . GLU A 1 280 ? -26.912 5.039 20.989 1.00 88.25 280 GLU A N 1
ATOM 2203 C CA . GLU A 1 280 ? -28.267 4.921 21.541 1.00 88.25 280 GLU A CA 1
ATOM 2204 C C . GLU A 1 280 ? -29.163 6.078 21.100 1.00 88.25 280 GLU A C 1
ATOM 2206 O O . GLU A 1 280 ? -30.288 5.846 20.649 1.00 88.25 280 GLU A O 1
ATOM 2211 N N . ASP A 1 281 ? -28.647 7.310 21.149 1.00 88.38 281 ASP A N 1
ATOM 2212 C CA . ASP A 1 281 ? -29.378 8.501 20.709 1.00 88.38 281 ASP A CA 1
ATOM 2213 C C . ASP A 1 281 ? -29.781 8.408 19.221 1.00 88.38 281 ASP A C 1
ATOM 2215 O O . ASP A 1 281 ? -30.856 8.871 18.835 1.00 88.38 281 ASP A O 1
ATOM 2219 N N . GLU A 1 282 ? -28.956 7.754 18.394 1.00 87.44 282 GLU A N 1
ATOM 2220 C CA . GLU A 1 282 ? -29.223 7.496 16.969 1.00 87.44 282 GLU A CA 1
ATOM 2221 C C . GLU A 1 282 ? -29.946 6.164 16.703 1.00 87.44 282 GLU A C 1
ATOM 2223 O O . GLU A 1 282 ? -30.119 5.761 15.551 1.00 87.44 282 GLU A O 1
ATOM 2228 N N . ARG A 1 283 ? -30.413 5.476 17.755 1.00 86.38 283 ARG A N 1
ATOM 2229 C CA . ARG A 1 283 ? -31.136 4.191 17.688 1.00 86.38 283 ARG A CA 1
ATOM 2230 C C . ARG A 1 283 ? -30.347 3.061 17.016 1.00 86.38 283 ARG A C 1
ATOM 2232 O O . ARG A 1 283 ? -30.936 2.138 16.453 1.00 86.38 283 ARG A O 1
ATOM 2239 N N . LEU A 1 284 ? -29.020 3.097 17.108 1.00 87.06 284 LEU A N 1
ATOM 2240 C CA . LEU A 1 284 ? -28.104 2.074 16.594 1.00 87.06 284 LEU A CA 1
ATOM 2241 C C . LEU A 1 284 ? -27.780 1.016 17.664 1.00 87.06 284 LEU A C 1
ATOM 2243 O O . LEU A 1 284 ? -26.628 0.614 17.832 1.00 87.06 284 LEU A O 1
ATOM 2247 N N . CYS A 1 285 ? -28.798 0.546 18.394 1.00 84.81 285 CYS A N 1
ATOM 2248 C CA . CYS A 1 285 ? -28.632 -0.393 19.512 1.00 84.81 285 CYS A CA 1
ATOM 2249 C C . CYS A 1 285 ? -27.992 -1.722 19.082 1.00 84.81 285 CYS A C 1
ATOM 2251 O O . CYS A 1 285 ? -27.203 -2.293 19.822 1.00 84.81 285 CYS A O 1
ATOM 2253 N N . ASN A 1 286 ? -28.249 -2.169 17.851 1.00 84.19 286 ASN A N 1
ATOM 2254 C CA . ASN A 1 286 ? -27.631 -3.359 17.260 1.00 84.19 286 ASN A CA 1
ATOM 2255 C C . ASN A 1 286 ? -26.103 -3.236 17.105 1.00 84.19 286 ASN A C 1
ATOM 2257 O O . ASN A 1 286 ? -25.391 -4.238 17.091 1.00 84.19 286 ASN A O 1
ATOM 2261 N N . VAL A 1 287 ? -25.592 -2.012 16.939 1.00 86.69 287 VAL A N 1
ATOM 2262 C CA . VAL A 1 287 ? -24.149 -1.740 16.885 1.00 86.69 287 VAL A CA 1
ATOM 2263 C C . VAL A 1 287 ? -23.572 -1.737 18.296 1.00 86.69 287 VAL A C 1
ATOM 2265 O O . VAL A 1 287 ? -22.476 -2.248 18.494 1.00 86.69 287 VAL A O 1
ATOM 2268 N N . VAL A 1 288 ? -24.317 -1.205 19.269 1.00 86.69 288 VAL A N 1
ATOM 2269 C CA . VAL A 1 288 ? -23.926 -1.219 20.684 1.00 86.69 288 VAL A CA 1
ATOM 2270 C C . VAL A 1 288 ? -23.823 -2.646 21.211 1.00 86.69 288 VAL A C 1
ATOM 2272 O O . VAL A 1 288 ? -22.793 -2.998 21.769 1.00 86.69 288 VAL A O 1
ATOM 2275 N N . GLU A 1 289 ? -24.830 -3.486 20.975 1.00 85.31 289 GLU A N 1
ATOM 2276 C CA . GLU A 1 289 ? -24.803 -4.904 21.368 1.00 85.31 289 GLU A CA 1
ATOM 2277 C C . GLU A 1 289 ? -23.565 -5.606 20.801 1.00 85.31 289 GLU A C 1
ATOM 2279 O O . GLU A 1 289 ? -22.814 -6.241 21.531 1.00 85.31 289 GLU A O 1
ATOM 2284 N N . PHE A 1 290 ? -23.271 -5.388 19.516 1.00 85.00 290 PHE A N 1
ATOM 2285 C CA . PHE A 1 290 ? -22.079 -5.949 18.884 1.00 85.00 290 PHE A CA 1
ATOM 2286 C C . PHE A 1 290 ? -20.763 -5.438 19.494 1.00 85.00 290 PHE A C 1
ATOM 2288 O O . PHE A 1 290 ? -19.786 -6.181 19.539 1.00 85.00 290 PHE A O 1
ATOM 2295 N N . LEU A 1 291 ? -20.716 -4.179 19.937 1.00 85.81 291 LEU A N 1
ATOM 2296 C CA . LEU A 1 291 ? -19.540 -3.605 20.596 1.00 85.81 291 LEU A CA 1
ATOM 2297 C C . LEU A 1 291 ? -19.336 -4.149 22.012 1.00 85.81 291 LEU A C 1
ATOM 2299 O O . LEU A 1 291 ? -18.196 -4.272 22.444 1.00 85.81 291 LEU A O 1
ATOM 2303 N N . LEU A 1 292 ? -20.421 -4.455 22.723 1.00 83.31 292 LEU A N 1
ATOM 2304 C CA . LEU A 1 292 ? -20.389 -4.881 24.123 1.00 83.31 292 LEU A CA 1
ATOM 2305 C C . LEU A 1 292 ? -20.315 -6.403 24.311 1.00 83.31 292 LEU A C 1
ATOM 2307 O O . LEU A 1 292 ? -19.947 -6.850 25.393 1.00 83.31 292 LEU A O 1
ATOM 2311 N N . ASP A 1 293 ? -20.632 -7.186 23.278 1.00 73.94 293 ASP A N 1
ATOM 2312 C CA . ASP A 1 293 ? -20.513 -8.653 23.270 1.00 73.94 293 ASP A CA 1
ATOM 2313 C C . ASP A 1 293 ? -19.097 -9.158 22.894 1.00 73.94 293 ASP A C 1
ATOM 2315 O O . ASP A 1 293 ? -18.904 -10.363 22.713 1.00 73.94 293 ASP A O 1
ATOM 2319 N N . THR A 1 294 ? -18.113 -8.257 22.746 1.00 57.66 294 THR A N 1
ATOM 2320 C CA . THR A 1 294 ? -16.709 -8.587 22.411 1.00 57.66 294 THR A CA 1
ATOM 2321 C C . THR A 1 294 ? -15.822 -8.571 23.650 1.00 57.66 294 THR A C 1
ATOM 2323 O O . THR A 1 294 ? -15.003 -9.507 23.788 1.00 57.66 294 THR A O 1
#

Radius of gyration: 27.62 Å; chains: 1; bounding box: 56×44×87 Å